Protein AF-A0A1B6YBF2-F1 (afdb_monomer)

Secondary structure (DSSP, 8-state):
-----------------PPPPPIIIIIHHHHHHHTTTTSSTTSSS---SSHHHHHH-EE-STTT-EES--TT-STT-HHHHHHSSS-SSS--SSTT----HHHHHHHHHHHHTT--SS---------SS-SS-EEEEEESSSBSSEEEEEEEESS--EEEEEEEETTS-EEEEEEEEPPSEEEEEEEE-TTS-SEEEEEEEEEE-SSS-EEEEEEEEEE--

Nearest PDB structures (foldseek):
  8cml-assembly1_E  TM=6.906E-01  e=2.653E-04  Homo sapiens
  5icu-assembly1_A  TM=6.513E-01  e=3.593E-04  Methylosinus trichosporium OB3b
  5m5p-assembly1_A  TM=4.607E-01  e=3.189E-03  Saccharomyces cerevisiae S288C
  5z18-assembly2_F  TM=4.952E-01  e=2.664E-02  Mediterraneibacter gnavus
  4jkm-assembly1_A-1  TM=4.629E-01  e=1.287E-02  Clostridium perfringens str. 13

Sequence (221 aa):
MKRMLLVLSFSIISFTATAQIDYGNDIQPIFTSNCNSCHSAGQNSFNSSSYSAVMASTSPSSTYDSKHVIPNNAQGSPLVDKIEESPEFGDRMPQGGQLSTDEIDKIKQWINEGAHEEVQTSNEIESDYPDKFELLGNYPNPFNPSTVVQFRSPVSTEFRITVYNANGQQVNSLTGRTVIGENDFTVNLSDQPSGVYFYRIRATSNVSNSFIGSGKMTLIK

Radius of gyration: 33.19 Å; Cα contacts (8 Å, |Δi|>4): 401; chains: 1; bounding box: 80×28×84 Å

Foldseek 3Di:
DDDDDDDDDDDDPPPDPDAAFACVPQPLVLCVVFPQVQQDPDRDLQHSNDLVRQQPRADPDPPLRGRQADALCLPNRVVLLQQDPHRPDDHHPDDPDHDDPVSSVSVSRCRNNGVDNGRDDPPPPPPLFDPDKDWPAWPPFADEFKIKTKIADNAWWKKKKWKAAPVRDTDDIDIDIDDTTMDIDMDGDNVPDWAKMKMWMWTDDPPDDIDIDMDIGTYDD

Solvent-accessible surface area (backbone atoms only — not comparable to full-atom values): 12980 Å² total; per-residue (Å²): 135,86,85,82,83,85,80,82,81,80,79,79,78,80,79,77,83,71,81,79,58,35,30,74,80,63,45,46,55,54,29,56,76,64,39,32,91,68,18,32,89,91,75,52,62,50,25,48,74,41,69,70,40,37,70,64,15,43,39,92,45,90,86,70,66,37,53,33,59,38,62,55,31,31,88,80,7,53,53,49,38,26,56,40,99,75,29,91,66,76,78,52,41,41,85,93,58,74,77,52,70,68,58,51,50,49,52,37,49,27,20,49,72,45,54,49,66,63,63,82,74,77,73,74,76,79,62,89,54,43,93,51,75,43,78,78,46,56,52,54,66,65,25,63,55,46,29,30,40,35,35,34,22,54,50,66,28,46,37,37,38,40,31,23,42,82,87,68,47,77,76,49,75,51,73,54,69,45,50,60,23,75,38,79,43,80,48,75,47,75,91,52,79,66,45,59,33,36,37,35,40,37,36,54,44,97,84,81,54,72,50,78,47,73,52,78,44,38,43,52,124

Structure (mmCIF, N/CA/C/O backbone):
data_AF-A0A1B6YBF2-F1
#
_entry.id   AF-A0A1B6YBF2-F1
#
loop_
_atom_site.group_PDB
_atom_site.id
_atom_site.type_symbol
_atom_site.label_atom_id
_atom_site.label_alt_id
_atom_site.label_comp_id
_atom_site.label_asym_id
_atom_site.label_entity_id
_atom_site.label_seq_id
_atom_site.pdbx_PDB_ins_code
_atom_site.Cartn_x
_atom_site.Cartn_y
_atom_site.Cartn_z
_atom_site.occupancy
_atom_site.B_iso_or_equiv
_atom_site.auth_seq_id
_atom_site.auth_comp_id
_atom_site.auth_asym_id
_atom_site.auth_atom_id
_atom_site.pdbx_PDB_model_num
ATOM 1 N N . MET A 1 1 ? -43.431 2.063 -38.565 1.00 44.72 1 MET A N 1
ATOM 2 C CA . MET A 1 1 ? -42.199 2.879 -38.656 1.00 44.72 1 MET A CA 1
ATOM 3 C C . MET A 1 1 ? -41.183 2.291 -37.680 1.00 44.72 1 MET A C 1
ATOM 5 O O . MET A 1 1 ? -41.544 2.043 -36.537 1.00 44.72 1 MET A O 1
ATOM 9 N N . LYS A 1 2 ? -40.011 1.883 -38.187 1.00 40.00 2 LYS A N 1
ATOM 10 C CA . LYS A 1 2 ? -39.055 0.942 -37.564 1.00 40.00 2 LYS A CA 1
ATOM 11 C C . LYS A 1 2 ? -38.354 1.542 -36.335 1.00 40.00 2 LYS A C 1
ATOM 13 O O . LYS A 1 2 ? -37.883 2.670 -36.395 1.00 40.00 2 LYS A O 1
ATOM 18 N N . ARG A 1 3 ? -38.256 0.764 -35.249 1.00 45.47 3 ARG A N 1
ATOM 19 C CA . ARG A 1 3 ? -37.428 1.072 -34.071 1.00 45.47 3 ARG A CA 1
ATOM 20 C C . ARG A 1 3 ? -35.975 0.714 -34.391 1.00 45.47 3 ARG A C 1
ATOM 22 O O . ARG A 1 3 ? -35.688 -0.446 -34.668 1.00 45.47 3 ARG A O 1
ATOM 29 N N . MET A 1 4 ? -35.095 1.709 -34.396 1.00 45.34 4 MET A N 1
ATOM 30 C CA . MET A 1 4 ? -33.664 1.550 -34.658 1.00 45.34 4 MET A CA 1
ATOM 31 C C . MET A 1 4 ? -32.954 1.341 -33.314 1.00 45.34 4 MET A C 1
ATOM 33 O O . MET A 1 4 ? -32.899 2.261 -32.503 1.00 45.34 4 MET A O 1
ATOM 37 N N . LEU A 1 5 ? -32.491 0.116 -33.045 1.00 44.75 5 LEU A N 1
ATOM 38 C CA . LEU A 1 5 ? -31.604 -0.173 -31.916 1.00 44.75 5 LEU A CA 1
ATOM 39 C C . LEU A 1 5 ? -30.177 0.213 -32.312 1.00 44.75 5 LEU A C 1
ATOM 41 O O . LEU A 1 5 ? -29.648 -0.301 -33.295 1.00 44.75 5 LEU A O 1
ATOM 45 N N . LEU A 1 6 ? -29.570 1.109 -31.539 1.00 39.81 6 LEU A N 1
ATOM 46 C CA . LEU A 1 6 ? -28.172 1.501 -31.671 1.00 39.81 6 LEU A CA 1
ATOM 47 C C . LEU A 1 6 ? -27.346 0.591 -30.755 1.00 39.81 6 LEU A C 1
ATOM 49 O O . LEU A 1 6 ? -27.446 0.678 -29.533 1.00 39.81 6 LEU A O 1
ATOM 53 N N . VAL A 1 7 ? -26.592 -0.334 -31.347 1.00 44.31 7 VAL A N 1
ATOM 54 C CA . VAL A 1 7 ? -25.694 -1.239 -30.620 1.00 44.31 7 VAL A CA 1
ATOM 55 C C . VAL A 1 7 ? -24.343 -0.540 -30.499 1.00 44.31 7 VAL A C 1
ATOM 57 O O . VAL A 1 7 ? -23.637 -0.386 -31.492 1.00 44.31 7 VAL A O 1
ATOM 60 N N . LEU A 1 8 ? -23.993 -0.083 -29.295 1.00 45.75 8 LEU A N 1
ATOM 61 C CA . LEU A 1 8 ? -22.635 0.359 -28.985 1.00 45.75 8 LEU A CA 1
ATOM 62 C C . LEU A 1 8 ? -21.740 -0.879 -28.849 1.00 45.75 8 LEU A C 1
ATOM 64 O O . LEU A 1 8 ? -21.816 -1.607 -27.862 1.00 45.75 8 LEU A O 1
ATOM 68 N N . SER A 1 9 ? -20.899 -1.122 -29.850 1.00 46.72 9 SER A N 1
ATOM 69 C CA . SER A 1 9 ? -19.813 -2.096 -29.773 1.00 46.72 9 SER A CA 1
ATOM 70 C C . SER A 1 9 ? -18.689 -1.529 -28.903 1.00 46.72 9 SER A C 1
ATOM 72 O O . SER A 1 9 ? -17.970 -0.623 -29.321 1.00 46.72 9 SER A O 1
ATOM 74 N N . PHE A 1 10 ? -18.543 -2.048 -27.686 1.00 44.72 10 PHE A N 1
ATOM 75 C CA . PHE A 1 10 ? -17.369 -1.806 -26.852 1.00 44.72 10 PHE A CA 1
ATOM 76 C C . PHE A 1 10 ? -16.238 -2.715 -27.357 1.00 44.72 10 PHE A C 1
ATOM 78 O O . PHE A 1 10 ? -16.254 -3.920 -27.109 1.00 44.72 10 PHE A O 1
ATOM 85 N N . SER A 1 11 ? -15.280 -2.161 -28.105 1.00 44.50 11 SER A N 1
ATOM 86 C CA . SER A 1 11 ? -14.025 -2.863 -28.393 1.00 44.50 11 SER A CA 1
ATOM 87 C C . SER A 1 11 ? -13.228 -2.958 -27.099 1.00 44.50 11 SER A C 1
ATOM 89 O O . SER A 1 11 ? -12.734 -1.954 -26.590 1.00 44.50 11 SER A O 1
ATOM 91 N N . ILE A 1 12 ? -13.127 -4.165 -26.551 1.00 47.94 12 ILE A N 1
ATOM 92 C CA . ILE A 1 12 ? -12.221 -4.462 -25.446 1.00 47.94 12 ILE A CA 1
ATOM 93 C C . ILE A 1 12 ? -10.807 -4.393 -26.027 1.00 47.94 12 ILE A C 1
ATOM 95 O O . ILE A 1 12 ? -10.411 -5.258 -26.805 1.00 47.94 12 ILE A O 1
ATOM 99 N N . ILE A 1 13 ? -10.064 -3.339 -25.693 1.00 48.09 13 ILE A N 1
ATOM 100 C CA . ILE A 1 13 ? -8.628 -3.279 -25.963 1.00 48.09 13 ILE A CA 1
ATOM 101 C C . ILE A 1 13 ? -7.984 -4.250 -24.974 1.00 48.09 13 ILE A C 1
ATOM 103 O O . ILE A 1 13 ? -7.826 -3.942 -23.795 1.00 48.09 13 ILE A O 1
ATOM 107 N N . SER A 1 14 ? -7.678 -5.459 -25.436 1.00 38.34 14 SER A N 1
ATOM 108 C CA . SER A 1 14 ? -6.861 -6.404 -24.684 1.00 38.34 14 SER A CA 1
ATOM 109 C C . SER A 1 14 ? -5.434 -5.864 -24.633 1.00 38.34 14 SER A C 1
ATOM 111 O O . SER A 1 14 ? -4.683 -5.999 -25.592 1.00 38.34 14 SER A O 1
ATOM 113 N N . PHE A 1 15 ? -5.066 -5.223 -23.525 1.00 44.06 15 PHE A N 1
ATOM 114 C CA . PHE A 1 15 ? -3.668 -4.939 -23.218 1.00 44.06 15 PHE A CA 1
ATOM 115 C C . PHE A 1 15 ? -3.015 -6.260 -22.804 1.00 44.06 15 PHE A C 1
ATOM 117 O O . PHE A 1 15 ? -3.213 -6.747 -21.692 1.00 44.06 15 PHE A O 1
ATOM 124 N N . THR A 1 16 ? -2.281 -6.886 -23.719 1.00 44.69 16 THR A N 1
ATOM 125 C CA . THR A 1 16 ? -1.344 -7.946 -23.351 1.00 44.69 16 THR A CA 1
ATOM 126 C C . THR A 1 16 ? -0.154 -7.275 -22.679 1.00 44.69 16 THR A C 1
ATOM 128 O O . THR A 1 16 ? 0.615 -6.589 -23.346 1.00 44.69 16 THR A O 1
ATOM 131 N N . ALA A 1 17 ? -0.024 -7.431 -21.362 1.00 54.12 17 ALA A N 1
ATOM 132 C CA . ALA A 1 17 ? 1.199 -7.062 -20.662 1.00 54.12 17 ALA A CA 1
ATOM 133 C C . ALA A 1 17 ? 2.306 -8.017 -21.130 1.00 54.12 17 ALA A C 1
ATOM 135 O O . ALA A 1 17 ? 2.317 -9.190 -20.753 1.00 54.12 17 ALA A O 1
ATOM 136 N N . THR A 1 18 ? 3.179 -7.549 -22.021 1.00 64.19 18 THR A N 1
ATOM 137 C CA . THR A 1 18 ? 4.413 -8.262 -22.347 1.00 64.19 18 THR A CA 1
ATOM 138 C C . THR A 1 18 ? 5.349 -8.154 -21.149 1.00 64.19 18 THR A C 1
ATOM 140 O O . THR A 1 18 ? 5.382 -7.126 -20.471 1.00 64.19 18 THR A O 1
ATOM 143 N N . ALA A 1 19 ? 6.063 -9.236 -20.833 1.00 78.62 19 ALA A N 1
ATOM 144 C CA . ALA A 1 19 ? 7.092 -9.178 -19.803 1.00 78.62 19 ALA A CA 1
ATOM 145 C C . ALA A 1 19 ? 8.164 -8.161 -20.226 1.00 78.62 19 ALA A C 1
ATOM 147 O O . ALA A 1 19 ? 8.510 -8.095 -21.409 1.00 78.62 19 ALA A O 1
ATOM 148 N N . GLN A 1 20 ? 8.647 -7.376 -19.263 1.00 86.62 20 GLN A N 1
ATOM 149 C CA . GLN A 1 20 ? 9.716 -6.411 -19.491 1.00 86.62 20 GLN A CA 1
ATOM 150 C C . GLN A 1 20 ? 10.993 -7.136 -19.924 1.00 86.62 20 GLN A C 1
ATOM 152 O O . GLN A 1 20 ? 11.303 -8.208 -19.399 1.00 86.62 20 GLN A O 1
ATOM 157 N N . ILE A 1 21 ? 11.727 -6.546 -20.863 1.00 92.88 21 ILE A N 1
ATOM 158 C CA . ILE A 1 21 ? 12.968 -7.108 -21.380 1.00 92.88 21 ILE A CA 1
ATOM 159 C C . ILE A 1 21 ? 14.102 -6.899 -20.375 1.00 92.88 21 ILE A C 1
ATOM 161 O O . ILE A 1 21 ? 14.380 -5.777 -19.947 1.00 92.88 21 ILE A O 1
ATOM 165 N N . ASP A 1 22 ? 14.795 -7.983 -20.037 1.00 93.19 22 ASP A N 1
ATOM 166 C CA . ASP A 1 22 ? 15.997 -7.949 -19.211 1.00 93.19 22 ASP A CA 1
ATOM 167 C C . ASP A 1 22 ? 17.234 -7.832 -20.108 1.00 93.19 22 ASP A C 1
ATOM 169 O O . ASP A 1 22 ? 17.475 -8.681 -20.969 1.00 93.19 22 ASP A O 1
ATOM 173 N N . TYR A 1 23 ? 18.052 -6.793 -19.931 1.00 95.44 23 TYR A N 1
ATOM 174 C CA . TYR A 1 23 ? 19.193 -6.593 -20.823 1.00 95.44 23 TYR A CA 1
ATOM 175 C C . TYR A 1 23 ? 20.176 -7.772 -20.788 1.00 95.44 23 TYR A C 1
ATOM 177 O O . TYR A 1 23 ? 20.636 -8.224 -21.839 1.00 95.44 23 TYR A O 1
ATOM 185 N N . GLY A 1 24 ? 20.509 -8.275 -19.599 1.00 93.75 24 GLY A N 1
ATOM 186 C CA . GLY A 1 24 ? 21.515 -9.322 -19.426 1.00 93.75 24 GLY A CA 1
ATOM 187 C C . GLY A 1 24 ? 21.075 -10.673 -19.987 1.00 93.75 24 GLY A C 1
ATOM 188 O O . GLY A 1 24 ? 21.890 -11.390 -20.570 1.00 93.75 24 GLY A O 1
ATOM 189 N N . ASN A 1 25 ? 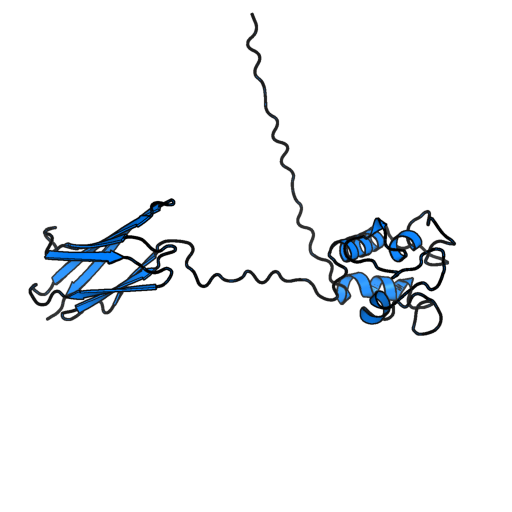19.793 -11.003 -19.846 1.00 93.62 25 ASN A N 1
ATOM 190 C CA . ASN A 1 25 ? 19.234 -12.289 -20.250 1.00 93.62 25 ASN A CA 1
ATOM 191 C C . ASN A 1 25 ? 18.684 -12.294 -21.682 1.00 93.62 25 ASN A C 1
ATOM 193 O O . ASN A 1 25 ? 18.765 -13.323 -22.353 1.00 93.62 25 ASN A O 1
ATOM 197 N N . ASP A 1 26 ? 18.152 -11.172 -22.172 1.00 95.12 26 ASP A N 1
ATOM 198 C CA . ASP A 1 26 ? 17.486 -11.110 -23.475 1.00 95.12 26 ASP A CA 1
ATOM 199 C C . ASP A 1 26 ? 18.284 -10.368 -24.548 1.00 95.12 26 ASP A C 1
ATOM 201 O O . ASP A 1 26 ? 18.233 -10.771 -25.708 1.00 95.12 26 ASP A O 1
ATOM 205 N N . ILE A 1 27 ? 19.022 -9.308 -24.202 1.00 96.94 27 ILE A N 1
ATOM 206 C CA . ILE A 1 27 ? 19.680 -8.432 -25.190 1.00 96.94 27 ILE A CA 1
ATOM 207 C C . ILE A 1 27 ? 21.164 -8.762 -25.356 1.00 96.94 27 ILE A C 1
ATOM 209 O O . ILE A 1 27 ? 21.652 -8.932 -26.477 1.00 96.94 27 ILE A O 1
ATOM 213 N N . GLN A 1 28 ? 21.901 -8.899 -24.255 1.00 96.25 28 GLN A N 1
ATOM 214 C CA . GLN A 1 28 ? 23.334 -9.181 -24.287 1.00 96.25 28 GLN A CA 1
ATOM 215 C C . GLN A 1 28 ? 23.683 -10.477 -25.050 1.00 96.25 28 GLN A C 1
ATOM 217 O O . GLN A 1 28 ? 24.696 -10.469 -25.766 1.00 96.25 28 GLN A O 1
ATOM 222 N N . PRO A 1 29 ? 22.896 -11.574 -24.988 1.00 96.75 29 PRO A N 1
ATOM 223 C CA . PRO A 1 29 ? 23.159 -12.765 -25.796 1.00 96.75 29 PRO A CA 1
ATOM 224 C C . PRO A 1 29 ? 23.035 -12.514 -27.305 1.00 96.75 29 PRO A C 1
ATOM 226 O O . PRO A 1 29 ? 23.867 -13.014 -28.065 1.00 96.75 29 PRO A O 1
ATOM 229 N N . ILE A 1 30 ? 22.075 -11.684 -27.736 1.00 96.25 30 ILE A N 1
ATOM 230 C CA . ILE A 1 30 ? 21.883 -11.318 -29.151 1.00 96.25 30 ILE A CA 1
ATOM 231 C C . ILE A 1 30 ? 23.128 -10.595 -29.665 1.00 96.25 30 ILE A C 1
ATOM 233 O O . ILE A 1 30 ? 23.695 -10.973 -30.692 1.00 96.25 30 ILE A O 1
ATOM 237 N N . PHE A 1 31 ? 23.613 -9.598 -28.922 1.00 94.69 31 PHE A N 1
ATOM 238 C CA . PHE A 1 31 ? 24.842 -8.887 -29.275 1.00 94.69 31 PHE A CA 1
ATOM 239 C C . PHE A 1 31 ? 26.078 -9.785 -29.236 1.00 94.69 31 PHE A C 1
ATOM 241 O O . PHE A 1 31 ? 26.946 -9.684 -30.104 1.00 94.69 31 PHE A O 1
ATOM 248 N N . THR A 1 32 ? 26.151 -10.703 -28.275 1.00 93.06 32 THR A N 1
ATOM 249 C CA . THR A 1 32 ? 27.266 -11.651 -28.176 1.00 93.06 32 THR A CA 1
ATOM 250 C C . THR A 1 32 ? 27.341 -12.566 -29.389 1.00 93.06 32 THR A C 1
ATOM 252 O O . THR A 1 32 ? 28.431 -12.768 -29.921 1.00 93.06 32 THR A O 1
ATOM 255 N N . SER A 1 33 ? 26.198 -13.070 -29.853 1.00 92.69 33 SER A N 1
ATOM 256 C CA . SER A 1 33 ? 26.135 -13.975 -30.999 1.00 92.69 33 SER A CA 1
ATOM 257 C C . SER A 1 33 ? 26.362 -13.261 -32.334 1.00 92.69 33 SER A C 1
ATOM 259 O O . SER A 1 33 ? 26.990 -13.821 -33.229 1.00 92.69 33 SER A O 1
ATOM 261 N N . ASN A 1 34 ? 25.858 -12.031 -32.476 1.00 92.62 34 ASN A N 1
ATOM 262 C CA . ASN A 1 34 ? 25.706 -11.399 -33.790 1.00 92.62 34 ASN A CA 1
ATOM 263 C C . ASN A 1 34 ? 26.585 -10.157 -34.015 1.00 92.62 34 ASN A C 1
ATOM 265 O O . ASN A 1 34 ? 26.744 -9.727 -35.156 1.00 92.62 34 ASN A O 1
ATOM 269 N N . CYS A 1 35 ? 27.136 -9.550 -32.959 1.00 90.19 35 CYS A N 1
ATOM 270 C CA . CYS A 1 35 ? 27.785 -8.236 -33.048 1.00 90.19 35 CYS A CA 1
ATOM 271 C C . CYS A 1 35 ? 29.210 -8.234 -32.483 1.00 90.19 35 CYS A C 1
ATOM 273 O O . CYS A 1 35 ? 30.108 -7.639 -33.083 1.00 90.19 35 CYS A O 1
ATOM 275 N N . ASN A 1 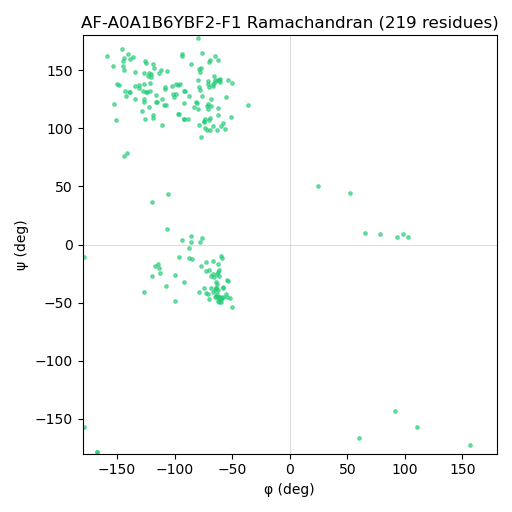36 ? 29.449 -8.914 -31.358 1.00 88.69 36 ASN A N 1
ATOM 276 C CA . ASN A 1 36 ? 30.685 -8.774 -30.579 1.00 88.69 36 ASN A CA 1
ATOM 277 C C . ASN A 1 36 ? 31.960 -9.195 -31.321 1.00 88.69 36 ASN A C 1
ATOM 279 O O . ASN A 1 36 ? 33.029 -8.693 -30.986 1.00 88.69 36 ASN A O 1
ATOM 283 N N . SER A 1 37 ? 31.877 -10.058 -32.339 1.00 88.12 37 SER A N 1
ATOM 284 C CA . SER A 1 37 ? 33.045 -10.448 -33.143 1.00 88.12 37 SER A CA 1
ATOM 285 C C . SER A 1 37 ? 33.696 -9.269 -33.875 1.00 88.12 37 SER A C 1
ATOM 287 O O . SER A 1 37 ? 34.890 -9.314 -34.161 1.00 88.12 37 SER A O 1
ATOM 289 N N . CYS A 1 38 ? 32.923 -8.222 -34.181 1.00 87.50 38 CYS A N 1
ATOM 290 C CA . CYS A 1 38 ? 33.397 -7.009 -34.855 1.00 87.50 38 CYS A CA 1
ATOM 291 C C . CYS A 1 38 ? 33.188 -5.743 -34.008 1.00 87.50 38 CYS A C 1
ATOM 293 O O . CYS A 1 38 ? 33.945 -4.783 -34.132 1.00 87.50 38 CYS A O 1
ATOM 295 N N . HIS A 1 39 ? 32.189 -5.734 -33.125 1.00 86.94 39 HIS A N 1
ATOM 296 C CA . HIS A 1 39 ? 31.804 -4.605 -32.274 1.00 86.94 39 HIS A CA 1
ATOM 297 C C . HIS A 1 39 ? 32.218 -4.799 -30.810 1.00 86.94 39 HIS A C 1
ATOM 299 O O . HIS A 1 39 ? 31.460 -4.508 -29.887 1.00 86.94 39 HIS A O 1
ATOM 305 N N . SER A 1 40 ? 33.443 -5.280 -30.593 1.00 78.88 40 SER A N 1
ATOM 306 C CA . SER A 1 40 ? 34.105 -5.269 -29.285 1.00 78.88 40 SER A CA 1
ATOM 307 C C . SER A 1 40 ? 34.990 -4.026 -29.104 1.00 78.88 40 SER A C 1
ATOM 309 O O . SER A 1 40 ? 35.350 -3.357 -30.074 1.00 78.88 40 SER A O 1
ATOM 311 N N . ALA A 1 41 ? 35.365 -3.735 -27.856 1.00 68.62 41 ALA A N 1
ATOM 312 C CA . ALA A 1 41 ? 36.098 -2.540 -27.431 1.00 68.62 41 ALA A CA 1
ATOM 313 C C . ALA A 1 41 ? 37.168 -2.015 -28.421 1.00 68.62 41 ALA A C 1
ATOM 315 O O . ALA A 1 41 ? 38.168 -2.677 -28.697 1.00 68.62 41 ALA A O 1
ATOM 316 N N . GLY A 1 42 ? 36.982 -0.767 -28.874 1.00 61.91 42 GLY A N 1
ATOM 317 C CA . GLY A 1 42 ? 38.044 0.069 -29.448 1.00 61.91 42 GLY A CA 1
ATOM 318 C C . GLY A 1 42 ? 38.240 0.037 -30.967 1.00 61.91 42 GLY A C 1
ATOM 319 O O . GLY A 1 42 ? 39.202 0.641 -31.429 1.00 61.91 42 GLY A O 1
ATOM 320 N N . GLN A 1 43 ? 37.375 -0.626 -31.745 1.00 57.06 43 GLN A N 1
ATOM 321 C CA . GLN A 1 43 ? 37.534 -0.709 -33.211 1.00 57.06 43 GLN A CA 1
ATOM 322 C C . GLN A 1 43 ? 36.454 0.038 -34.016 1.00 57.06 43 GLN A C 1
ATOM 324 O O . GLN A 1 43 ? 36.726 0.457 -35.135 1.00 57.06 43 GLN A O 1
ATOM 329 N N . ASN A 1 44 ? 35.254 0.251 -33.458 1.00 68.88 44 ASN A N 1
ATOM 330 C CA . ASN A 1 44 ? 34.099 0.823 -34.165 1.00 68.88 44 ASN A CA 1
ATOM 331 C C . ASN A 1 44 ? 33.330 1.832 -33.294 1.00 68.88 44 ASN A C 1
ATOM 333 O O . ASN A 1 44 ? 33.411 1.784 -32.068 1.00 68.88 44 ASN A O 1
ATOM 337 N N . SER A 1 45 ? 32.543 2.718 -33.921 1.00 80.12 45 SER A N 1
ATOM 338 C CA . SER A 1 45 ? 31.695 3.711 -33.225 1.00 80.12 45 SER A CA 1
ATOM 339 C C . SER A 1 45 ? 30.606 3.087 -32.339 1.00 80.12 45 SER A C 1
ATOM 341 O O . SER A 1 45 ? 30.060 3.757 -31.466 1.00 80.12 45 SER A O 1
ATOM 343 N N . PHE A 1 46 ? 30.313 1.802 -32.544 1.00 88.12 46 PHE A N 1
ATOM 344 C CA . PHE A 1 46 ? 29.402 1.017 -31.723 1.00 88.12 46 PHE A CA 1
ATOM 345 C C . PHE A 1 46 ? 30.150 -0.124 -31.033 1.00 88.12 46 PHE A C 1
ATOM 347 O O . PHE A 1 46 ? 30.848 -0.898 -31.698 1.00 88.12 46 PHE A O 1
ATOM 354 N N . ASN A 1 47 ? 29.983 -0.219 -29.713 1.00 91.44 47 ASN A N 1
ATOM 355 C CA . ASN A 1 47 ? 30.530 -1.264 -28.860 1.00 91.44 47 ASN A CA 1
ATOM 356 C C . ASN A 1 47 ? 29.395 -1.982 -28.118 1.00 91.44 47 ASN A C 1
ATOM 358 O O . ASN A 1 47 ? 28.701 -1.374 -27.305 1.00 91.44 47 ASN A O 1
ATOM 362 N N . SER A 1 48 ? 29.248 -3.281 -28.373 1.00 92.25 48 SER A N 1
ATOM 363 C CA . SER A 1 48 ? 28.177 -4.118 -27.829 1.00 92.25 48 SER A CA 1
ATOM 364 C C . SER A 1 48 ? 28.622 -5.096 -26.736 1.00 92.25 48 SER A C 1
ATOM 366 O O . SER A 1 48 ? 27.879 -6.007 -26.365 1.00 92.25 48 SER A O 1
ATOM 368 N N . SER A 1 49 ? 29.832 -4.914 -26.195 1.00 92.25 49 SER A N 1
ATOM 369 C CA . SER A 1 49 ? 30.426 -5.837 -25.221 1.00 92.25 49 SER A CA 1
ATOM 370 C C . SER A 1 49 ? 29.763 -5.832 -23.840 1.00 92.25 49 SER A C 1
ATOM 372 O O . SER A 1 49 ? 29.967 -6.768 -23.074 1.00 92.25 49 SER A O 1
ATOM 374 N N . SER A 1 50 ? 29.056 -4.757 -23.490 1.00 93.25 50 SER A N 1
ATOM 375 C CA . SER A 1 50 ? 28.362 -4.594 -22.210 1.00 93.25 50 SER A CA 1
ATOM 376 C C . SER A 1 50 ? 27.258 -3.548 -22.325 1.00 93.25 50 SER A C 1
ATOM 378 O O . SER A 1 50 ? 27.316 -2.681 -23.202 1.00 93.25 50 SER A O 1
ATOM 380 N N . TYR A 1 51 ? 26.325 -3.549 -21.370 1.00 94.75 51 TYR A N 1
ATOM 381 C CA . TYR 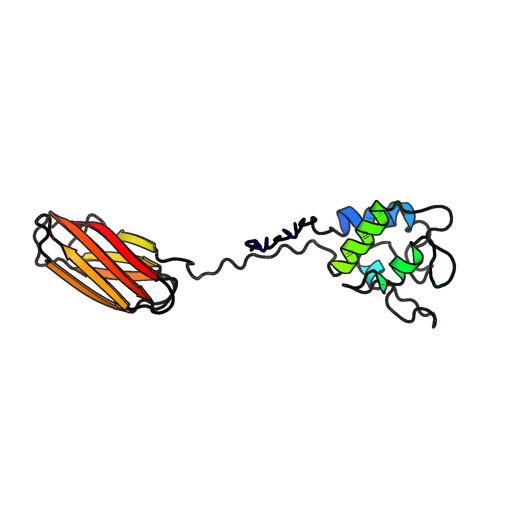A 1 51 ? 25.297 -2.512 -21.240 1.00 94.75 51 TYR A CA 1
ATOM 382 C C . TYR A 1 51 ? 25.892 -1.103 -21.279 1.00 94.75 51 TYR A C 1
ATOM 384 O O . TYR A 1 51 ? 25.537 -0.273 -22.119 1.00 94.75 51 TYR A O 1
ATOM 392 N N . SER A 1 52 ? 26.868 -0.855 -20.404 1.00 93.19 52 SER A N 1
ATOM 393 C CA . SER A 1 52 ? 27.538 0.438 -20.295 1.00 93.19 52 SER A CA 1
ATOM 394 C C . SER A 1 52 ? 28.196 0.873 -21.606 1.00 93.19 52 SER A C 1
ATOM 396 O O . SER A 1 52 ? 28.147 2.052 -21.948 1.00 93.19 52 SER A O 1
ATOM 398 N N . ALA A 1 53 ? 28.765 -0.064 -22.368 1.00 92.19 53 ALA A N 1
ATOM 399 C CA . ALA A 1 53 ? 29.380 0.219 -23.657 1.00 92.19 53 ALA A CA 1
ATOM 400 C C . ALA A 1 53 ? 28.342 0.528 -24.744 1.00 92.19 53 ALA A C 1
ATOM 402 O O . ALA A 1 53 ? 28.525 1.485 -25.500 1.00 92.19 53 ALA A O 1
ATOM 403 N N . VAL A 1 54 ? 27.233 -0.217 -24.784 1.00 93.31 54 VAL A N 1
ATOM 404 C CA . VAL A 1 54 ? 26.119 0.036 -25.712 1.00 93.31 54 VAL A CA 1
ATOM 405 C C . VAL A 1 54 ? 25.556 1.432 -25.477 1.00 93.31 54 VAL A C 1
ATOM 407 O O . VAL A 1 54 ? 25.447 2.224 -26.412 1.00 93.31 54 VAL A O 1
ATOM 410 N N . MET A 1 55 ? 25.277 1.774 -24.219 1.00 92.88 55 MET A N 1
ATOM 411 C CA . MET A 1 55 ? 24.678 3.061 -23.862 1.00 92.88 55 MET A CA 1
ATOM 412 C C . MET A 1 55 ? 25.648 4.245 -23.988 1.00 92.88 55 MET A C 1
ATOM 414 O O . MET A 1 55 ? 25.206 5.384 -24.161 1.00 92.88 55 MET A O 1
ATOM 418 N N . ALA A 1 56 ? 26.961 3.993 -23.935 1.00 90.06 56 ALA A N 1
ATOM 419 C CA . ALA A 1 56 ? 28.001 4.996 -24.166 1.00 90.06 56 ALA A CA 1
ATOM 420 C C . ALA A 1 56 ? 28.391 5.154 -25.647 1.00 90.06 56 ALA A C 1
ATOM 422 O O . ALA A 1 56 ? 29.094 6.105 -25.988 1.00 90.06 56 ALA A O 1
ATOM 423 N N . SER A 1 57 ? 27.960 4.246 -26.528 1.00 89.00 57 SER A N 1
ATOM 424 C CA . SER A 1 57 ? 28.326 4.269 -27.944 1.00 89.00 57 SER A CA 1
ATOM 425 C C . SER A 1 57 ? 27.691 5.455 -28.670 1.00 89.00 57 SER A C 1
ATOM 427 O O . SER A 1 57 ? 26.467 5.554 -28.804 1.00 89.00 57 SER A O 1
ATOM 429 N N . THR A 1 58 ? 28.522 6.328 -29.232 1.00 84.69 58 THR A N 1
ATOM 430 C CA . THR A 1 58 ? 28.101 7.507 -30.001 1.00 84.69 58 THR A CA 1
ATOM 431 C C . THR A 1 58 ? 28.634 7.449 -31.423 1.00 84.69 58 THR A C 1
ATOM 433 O O . THR A 1 58 ? 29.709 6.907 -31.681 1.00 84.69 58 THR A O 1
ATOM 436 N N . SER A 1 59 ? 27.867 7.987 -32.370 1.00 72.69 59 SER A N 1
ATOM 437 C CA . SER A 1 59 ? 28.313 8.109 -33.755 1.00 72.69 59 SER A CA 1
ATOM 438 C C . SER A 1 59 ? 28.877 9.512 -33.972 1.00 72.69 59 SER A C 1
ATOM 440 O O . SER A 1 59 ? 28.103 10.465 -33.948 1.00 72.69 59 SER A O 1
ATOM 442 N N . PRO A 1 60 ? 30.193 9.682 -34.202 1.00 63.34 60 PRO A N 1
ATOM 443 C CA . PRO A 1 60 ? 30.769 10.986 -34.535 1.00 63.34 60 PRO A CA 1
ATOM 444 C C . PRO A 1 60 ? 30.493 11.397 -35.996 1.00 63.34 60 PRO A C 1
ATOM 446 O O . PRO A 1 60 ? 31.047 12.385 -36.471 1.00 63.34 60 PRO A O 1
ATOM 449 N N . SER A 1 61 ? 29.690 10.621 -36.737 1.00 64.50 61 SER A N 1
ATOM 450 C CA . SER A 1 61 ? 29.301 10.936 -38.111 1.00 64.50 61 SER A CA 1
ATOM 451 C C . SER A 1 61 ? 28.193 11.988 -38.131 1.00 64.50 61 SER A C 1
ATOM 453 O O . SER A 1 61 ? 27.183 11.830 -37.445 1.00 64.50 61 SER A O 1
ATOM 455 N N . SER A 1 62 ? 28.322 12.989 -39.007 1.00 57.62 62 SER A N 1
ATOM 456 C CA . SER A 1 62 ? 27.297 14.014 -39.263 1.00 57.62 62 SER A CA 1
ATOM 457 C C . SER A 1 62 ? 25.951 13.453 -39.738 1.00 57.62 62 SER A C 1
ATOM 459 O O . SER A 1 62 ? 24.976 14.192 -39.814 1.00 57.62 62 SER A O 1
ATOM 461 N N . THR A 1 63 ? 25.895 12.165 -40.091 1.00 65.62 63 THR A N 1
ATOM 462 C CA . THR A 1 63 ? 24.687 11.481 -40.561 1.00 65.62 63 THR A CA 1
ATOM 463 C C . THR A 1 63 ? 23.731 11.092 -39.433 1.00 65.62 63 THR A C 1
ATOM 465 O O . THR A 1 63 ? 22.528 11.240 -39.595 1.00 65.62 63 THR A O 1
ATOM 468 N N . TYR A 1 64 ? 24.253 10.609 -38.299 1.00 67.81 64 TYR A N 1
ATOM 469 C CA . TYR A 1 64 ? 23.426 10.193 -37.157 1.00 67.81 64 TYR A CA 1
ATOM 470 C C . TYR A 1 64 ? 23.608 11.088 -35.924 1.00 67.81 64 TYR A C 1
ATOM 472 O O . TYR A 1 64 ? 22.737 11.050 -35.061 1.00 67.81 64 TYR A O 1
ATOM 480 N N . ASP A 1 65 ? 24.717 11.842 -35.833 1.00 59.56 65 ASP A N 1
ATOM 481 C CA . ASP A 1 65 ? 25.094 12.849 -34.814 1.00 59.56 65 ASP A CA 1
ATOM 482 C C . ASP A 1 65 ? 24.433 12.685 -33.427 1.00 59.56 65 ASP A C 1
ATOM 484 O O . ASP A 1 65 ? 23.798 13.595 -32.889 1.00 59.56 65 ASP A O 1
ATOM 488 N N . SER A 1 66 ? 24.499 11.471 -32.864 1.00 74.44 66 SER A N 1
ATOM 489 C CA . SER A 1 66 ? 23.797 11.118 -31.624 1.00 74.44 66 SER A CA 1
ATOM 490 C C . SER A 1 66 ? 24.271 9.786 -31.013 1.00 74.44 66 SER A C 1
ATOM 492 O O . SER A 1 66 ? 25.209 9.131 -31.490 1.00 74.44 66 SER A O 1
ATOM 494 N N . LYS A 1 67 ? 23.635 9.402 -29.895 1.00 88.12 67 LYS A N 1
ATOM 495 C CA . LYS A 1 67 ? 23.749 8.072 -29.277 1.00 88.12 67 LYS A CA 1
ATOM 496 C C . LYS A 1 67 ? 23.165 7.013 -30.214 1.00 88.12 67 LYS A C 1
ATOM 498 O O . LYS A 1 67 ? 22.113 7.232 -30.799 1.00 88.12 67 LYS A O 1
ATOM 503 N N . HIS A 1 68 ? 23.786 5.836 -30.283 1.00 90.94 68 HIS A N 1
ATOM 504 C CA . HIS A 1 68 ? 23.245 4.729 -31.087 1.00 90.94 68 HIS A CA 1
ATOM 505 C C . HIS A 1 68 ? 21.937 4.158 -30.519 1.00 90.94 68 HIS A C 1
ATOM 507 O O . HIS A 1 68 ? 21.115 3.641 -31.272 1.00 90.94 68 HIS A O 1
ATOM 513 N N . VAL A 1 69 ? 21.742 4.273 -29.203 1.00 93.25 69 VAL A N 1
ATOM 514 C CA . VAL A 1 69 ? 20.503 3.916 -28.508 1.00 93.25 69 VAL A CA 1
ATOM 515 C C . VAL A 1 69 ? 19.898 5.173 -27.895 1.00 93.25 69 VAL A C 1
ATOM 517 O O . VAL A 1 69 ? 20.542 5.855 -27.091 1.00 93.25 69 VAL A O 1
ATOM 520 N N . ILE A 1 70 ? 18.653 5.466 -28.264 1.00 92.44 70 ILE A N 1
ATOM 521 C CA . ILE A 1 70 ? 17.859 6.569 -27.728 1.00 92.44 70 ILE A CA 1
ATOM 522 C C . ILE A 1 70 ? 16.732 5.957 -26.884 1.00 92.44 70 ILE A C 1
ATOM 524 O O . ILE A 1 70 ? 15.756 5.456 -27.447 1.00 92.44 70 ILE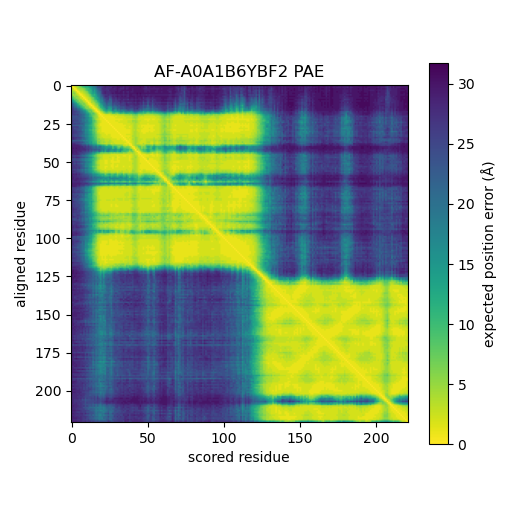 A O 1
ATOM 528 N N . PRO A 1 71 ? 16.849 5.976 -25.540 1.00 93.25 71 PRO A N 1
ATOM 529 C CA . PRO A 1 71 ? 15.824 5.445 -24.647 1.00 93.25 71 PRO A CA 1
ATOM 530 C C . PRO A 1 71 ? 14.424 5.964 -24.974 1.00 93.25 71 PRO A C 1
ATOM 532 O O . PRO A 1 71 ? 14.247 7.157 -25.232 1.00 93.25 71 PRO A O 1
ATOM 535 N N . ASN A 1 72 ? 13.433 5.078 -24.901 1.00 93.12 72 ASN A N 1
ATOM 536 C CA . ASN A 1 72 ? 12.024 5.326 -25.220 1.00 93.12 72 ASN A CA 1
ATOM 537 C C . ASN A 1 72 ? 11.742 5.650 -26.701 1.00 93.12 72 ASN A C 1
ATOM 539 O O . ASN A 1 72 ? 10.638 6.079 -27.030 1.00 93.12 72 ASN A O 1
ATOM 543 N N . ASN A 1 73 ? 12.718 5.481 -27.600 1.00 91.88 73 ASN A N 1
ATOM 544 C CA . ASN A 1 73 ? 12.546 5.763 -29.022 1.00 91.88 73 ASN A CA 1
ATOM 545 C C . ASN A 1 73 ? 13.318 4.766 -29.899 1.00 91.88 73 ASN A C 1
ATOM 547 O O . ASN A 1 73 ? 14.369 5.088 -30.462 1.00 91.88 73 ASN A O 1
ATOM 551 N N . ALA A 1 74 ? 12.783 3.551 -30.039 1.00 94.19 74 ALA A N 1
ATOM 552 C CA . ALA A 1 74 ? 13.368 2.536 -30.910 1.00 94.19 74 ALA A CA 1
ATOM 553 C C . ALA A 1 74 ? 13.449 3.005 -32.371 1.00 94.19 74 ALA A C 1
ATOM 555 O O . ALA A 1 74 ? 14.508 2.902 -32.974 1.00 94.19 74 ALA A O 1
ATOM 556 N N . GLN A 1 75 ? 12.381 3.593 -32.920 1.00 91.19 75 GLN A N 1
ATOM 557 C CA . GLN A 1 75 ? 12.343 4.018 -34.328 1.00 91.19 75 GLN A CA 1
ATOM 558 C C . GLN A 1 75 ? 13.380 5.100 -34.659 1.00 91.19 75 GLN A C 1
ATOM 560 O O . GLN A 1 75 ? 13.900 5.135 -35.767 1.00 91.19 75 GLN A O 1
ATOM 565 N N . GLY A 1 76 ? 13.669 5.988 -33.707 1.00 90.31 76 GLY A N 1
ATOM 566 C CA . GLY A 1 76 ? 14.687 7.023 -33.863 1.00 90.31 76 GLY A CA 1
ATOM 567 C C . GLY A 1 76 ? 16.096 6.582 -33.474 1.00 90.31 76 GLY A C 1
ATOM 568 O O . GLY A 1 76 ? 17.012 7.387 -33.586 1.00 90.31 76 GLY A O 1
ATOM 569 N N . SER A 1 77 ? 16.290 5.355 -32.982 1.00 92.06 77 SER A N 1
ATOM 570 C CA . SER A 1 77 ? 17.607 4.874 -32.558 1.00 92.06 77 SER A CA 1
ATOM 571 C C . SER A 1 77 ? 18.422 4.387 -33.764 1.00 92.06 77 SER A C 1
ATOM 573 O O . SER A 1 77 ? 17.992 3.437 -34.421 1.00 92.06 77 SER A O 1
ATOM 575 N N . PRO A 1 78 ? 19.631 4.931 -34.023 1.00 92.69 78 PRO A N 1
ATOM 576 C CA . PRO A 1 78 ? 20.500 4.473 -35.113 1.00 92.69 78 PRO A CA 1
ATOM 577 C C . PRO A 1 78 ? 20.805 2.970 -35.086 1.00 92.69 78 PRO A C 1
ATOM 579 O O . PRO A 1 78 ? 20.992 2.357 -36.134 1.00 92.69 78 PRO A O 1
ATOM 582 N N . LEU A 1 79 ? 20.844 2.359 -33.895 1.00 93.06 79 LEU A N 1
ATOM 583 C CA . LEU A 1 79 ? 20.980 0.910 -33.751 1.00 93.06 79 LEU A CA 1
ATOM 584 C C . LEU A 1 79 ? 19.852 0.156 -34.469 1.00 93.06 79 LEU A C 1
ATOM 586 O O . LEU A 1 79 ? 20.131 -0.825 -35.150 1.00 93.06 79 LEU A O 1
ATOM 590 N N . VAL A 1 80 ? 18.604 0.603 -34.307 1.00 94.44 80 VAL A N 1
ATOM 591 C CA . VAL A 1 80 ? 17.424 -0.054 -34.887 1.00 94.44 80 VAL A CA 1
ATOM 592 C C . VAL A 1 80 ? 17.417 0.120 -36.399 1.00 94.44 80 VAL A C 1
ATOM 594 O O . VAL A 1 80 ? 17.295 -0.873 -37.106 1.00 94.44 80 VAL A O 1
ATOM 597 N N . ASP A 1 81 ? 17.658 1.340 -36.885 1.00 92.75 81 ASP A N 1
ATOM 598 C CA . ASP A 1 81 ? 17.786 1.618 -38.321 1.00 92.75 81 ASP A CA 1
ATOM 599 C C . ASP A 1 81 ? 18.805 0.671 -38.977 1.00 92.75 81 ASP A C 1
ATOM 601 O O . ASP A 1 81 ? 18.517 0.009 -39.970 1.00 92.75 81 ASP A O 1
ATOM 605 N N . LYS A 1 82 ? 19.973 0.493 -38.344 1.00 91.94 82 LYS A N 1
ATOM 606 C CA . LYS A 1 82 ? 21.039 -0.372 -38.857 1.00 91.94 82 LYS A CA 1
ATOM 607 C C . LYS A 1 82 ? 20.712 -1.860 -38.910 1.00 91.94 82 LYS A C 1
ATOM 609 O O . LYS A 1 82 ? 21.310 -2.538 -39.743 1.00 91.94 82 LYS A O 1
ATOM 614 N N . ILE A 1 83 ? 19.839 -2.385 -38.054 1.00 93.38 83 ILE A N 1
ATOM 615 C CA . ILE A 1 83 ? 19.521 -3.826 -38.013 1.00 93.38 83 ILE A CA 1
ATOM 616 C C . ILE A 1 83 ? 18.265 -4.192 -38.815 1.00 93.38 83 ILE A C 1
ATOM 618 O O . ILE A 1 83 ? 18.012 -5.376 -39.060 1.00 93.38 83 ILE A O 1
ATOM 622 N N . GLU A 1 84 ? 17.493 -3.205 -39.265 1.00 91.25 84 GLU A N 1
ATOM 623 C CA . GLU A 1 84 ? 16.323 -3.406 -40.122 1.00 91.25 84 GLU A CA 1
ATOM 624 C C . GLU A 1 84 ? 16.697 -3.700 -41.579 1.00 91.25 84 GLU A C 1
ATOM 626 O O . GLU A 1 84 ? 17.841 -3.547 -41.995 1.00 91.25 84 GLU A O 1
ATOM 631 N N . GLU A 1 85 ? 15.741 -4.207 -42.362 1.00 85.38 85 GLU A N 1
ATOM 632 C CA . GLU A 1 85 ? 15.973 -4.686 -43.735 1.00 85.38 85 GLU A CA 1
ATOM 633 C C . GLU A 1 85 ? 16.447 -3.594 -44.705 1.00 85.38 85 GLU A C 1
ATOM 635 O O . GLU A 1 85 ? 17.099 -3.897 -45.703 1.00 85.38 85 GLU A O 1
ATOM 640 N N . SER A 1 86 ? 16.120 -2.329 -44.441 1.00 86.19 86 SER A N 1
ATOM 641 C CA . SER A 1 86 ? 16.438 -1.191 -45.308 1.00 86.19 86 SER A CA 1
ATOM 642 C C . SER A 1 86 ? 16.834 0.023 -44.463 1.00 86.19 86 SER A C 1
ATOM 644 O O . SER A 1 86 ? 15.996 0.901 -44.265 1.00 86.19 86 SER A O 1
ATOM 646 N N . PRO A 1 87 ? 18.079 0.068 -43.949 1.00 87.69 87 PRO A N 1
ATOM 647 C CA . PRO A 1 87 ? 18.568 1.217 -43.195 1.00 87.69 87 PRO A CA 1
ATOM 648 C C . PRO A 1 87 ? 18.547 2.479 -44.057 1.00 87.69 87 PRO A C 1
ATOM 650 O O . PRO A 1 87 ? 18.893 2.441 -45.241 1.00 87.69 87 PRO A O 1
ATOM 653 N N . GLU A 1 88 ? 18.205 3.609 -43.450 1.00 86.31 88 GLU A N 1
ATOM 654 C CA . GLU A 1 88 ? 18.217 4.910 -44.117 1.00 86.31 88 GLU A CA 1
ATOM 655 C C . GLU A 1 88 ? 19.641 5.313 -44.534 1.00 86.31 88 GLU A C 1
ATOM 657 O O . GLU A 1 88 ? 19.839 5.932 -45.584 1.00 86.31 88 GLU A O 1
ATOM 662 N N . PHE A 1 89 ? 20.656 4.915 -43.757 1.00 82.25 89 PHE A N 1
ATOM 663 C CA . PHE A 1 89 ? 22.042 5.276 -44.039 1.00 82.25 89 PHE A CA 1
ATOM 664 C C . PHE A 1 89 ? 22.992 4.084 -44.009 1.00 82.25 89 PHE A C 1
ATOM 666 O O . PHE A 1 89 ? 23.033 3.321 -43.049 1.00 82.25 89 PHE A O 1
ATOM 673 N N . GLY A 1 90 ? 23.868 4.001 -45.016 1.00 82.56 90 GLY A N 1
ATOM 674 C CA . GLY A 1 90 ? 24.927 2.991 -45.135 1.00 82.56 90 GLY A CA 1
ATOM 675 C C . GLY A 1 90 ? 24.412 1.549 -45.187 1.00 82.56 90 GLY A C 1
ATOM 676 O O . GLY A 1 90 ? 23.223 1.307 -45.349 1.00 82.56 90 GLY A O 1
ATOM 677 N N . ASP A 1 91 ? 25.315 0.583 -45.021 1.00 86.69 91 ASP A N 1
ATOM 678 C CA . ASP A 1 91 ? 24.924 -0.826 -45.096 1.00 86.69 91 ASP A CA 1
ATOM 679 C C . ASP A 1 91 ? 24.259 -1.319 -43.807 1.00 86.69 91 ASP A C 1
ATOM 681 O O . ASP A 1 91 ? 24.556 -0.847 -42.696 1.00 86.69 91 ASP A O 1
ATOM 685 N N . ARG A 1 92 ? 23.381 -2.309 -43.990 1.00 90.19 92 ARG A N 1
ATOM 686 C CA . ARG A 1 92 ? 22.681 -3.046 -42.937 1.00 90.19 92 ARG A CA 1
ATOM 687 C C . ARG A 1 92 ? 23.648 -3.878 -42.100 1.00 90.19 92 ARG A C 1
ATOM 689 O O . ARG A 1 92 ? 24.600 -4.449 -42.620 1.00 90.19 92 ARG A O 1
ATOM 696 N N . MET A 1 93 ? 23.377 -4.001 -40.812 1.00 90.69 93 MET A N 1
ATOM 697 C CA . MET A 1 93 ? 24.127 -4.829 -39.876 1.00 90.69 93 MET A CA 1
ATOM 698 C C . MET A 1 93 ? 23.291 -6.021 -39.385 1.00 90.69 93 MET A C 1
ATOM 700 O O . MET A 1 93 ? 22.071 -5.908 -39.263 1.00 90.69 93 MET A O 1
ATOM 704 N N . PRO A 1 94 ? 23.932 -7.158 -39.055 1.00 91.12 94 PRO A N 1
ATOM 705 C CA . PRO A 1 94 ? 25.361 -7.449 -39.202 1.00 91.12 94 PRO A CA 1
ATOM 706 C C . PRO A 1 94 ? 25.760 -7.788 -40.651 1.00 91.12 94 PRO A C 1
ATOM 708 O O . PRO A 1 94 ? 24.977 -8.331 -41.427 1.00 91.12 94 PRO A O 1
ATOM 711 N N . GLN A 1 95 ? 27.012 -7.508 -41.019 1.00 85.06 95 GLN A N 1
ATOM 712 C CA . GLN A 1 95 ? 27.564 -7.911 -42.317 1.00 85.06 95 GLN A CA 1
ATOM 713 C C . GLN A 1 95 ? 27.768 -9.435 -42.341 1.00 85.06 95 GLN A C 1
ATOM 715 O O . GLN A 1 95 ? 28.563 -9.964 -41.568 1.00 85.06 95 GLN A O 1
ATOM 720 N N . GLY A 1 96 ? 27.057 -10.145 -43.222 1.00 75.06 96 GLY A N 1
ATOM 721 C CA . GLY A 1 96 ? 27.173 -11.605 -43.372 1.00 75.06 96 GLY A CA 1
ATOM 722 C C . GLY A 1 96 ? 26.110 -12.437 -42.643 1.00 75.06 96 GLY A C 1
ATOM 723 O O . GLY A 1 96 ? 26.226 -13.660 -42.612 1.00 75.06 96 GLY A O 1
ATOM 724 N N . GLY A 1 97 ? 25.066 -11.805 -42.097 1.00 79.81 97 GLY A N 1
ATOM 725 C CA . GLY A 1 97 ? 23.941 -12.492 -41.461 1.00 79.81 97 GLY A CA 1
ATOM 726 C C . GLY A 1 97 ? 22.753 -11.565 -41.199 1.00 79.81 97 GLY A C 1
ATOM 727 O O . GLY A 1 97 ? 22.774 -10.384 -41.536 1.00 79.81 97 GLY A O 1
ATOM 728 N N . GLN A 1 98 ? 21.691 -12.097 -40.601 1.00 84.50 98 GLN A N 1
ATOM 729 C CA . GLN A 1 98 ? 20.503 -11.331 -40.230 1.00 84.50 98 GLN A CA 1
ATOM 730 C C . GLN A 1 98 ? 20.013 -11.795 -38.861 1.00 84.50 98 GLN A C 1
ATOM 732 O O . GLN A 1 98 ? 19.856 -12.994 -38.648 1.00 84.50 98 GLN A O 1
ATOM 737 N N . LEU A 1 99 ? 19.749 -10.838 -37.966 1.00 92.44 99 LEU A N 1
ATOM 738 C CA . LEU A 1 99 ? 18.946 -11.098 -36.773 1.00 92.44 99 LEU A CA 1
ATOM 739 C C . LEU A 1 99 ? 17.547 -11.543 -37.202 1.00 92.44 99 LEU A C 1
ATOM 741 O O . LEU A 1 99 ? 16.976 -11.005 -38.155 1.00 92.44 99 LEU A O 1
ATOM 745 N N . SER A 1 100 ? 16.988 -12.501 -36.479 1.00 93.94 100 SER A N 1
ATOM 746 C CA . SER A 1 100 ? 15.582 -12.869 -36.613 1.00 93.94 100 SER A CA 1
ATOM 747 C C . SER A 1 100 ? 14.661 -11.700 -36.247 1.00 93.94 100 SER A C 1
ATOM 749 O O . SER A 1 100 ? 15.049 -10.775 -35.531 1.00 93.94 100 SER A O 1
ATOM 751 N N . THR A 1 101 ? 13.415 -11.751 -36.725 1.00 92.56 101 THR A N 1
ATOM 752 C CA . THR A 1 101 ? 12.385 -10.765 -36.368 1.00 92.56 101 THR A CA 1
ATOM 753 C C . THR A 1 101 ? 12.212 -10.667 -34.852 1.00 92.56 101 THR A C 1
ATOM 755 O O . THR A 1 101 ? 12.217 -9.563 -34.323 1.00 92.56 101 THR A O 1
ATOM 758 N N . ASP A 1 102 ? 12.196 -11.802 -34.149 1.00 93.88 102 ASP A N 1
ATOM 759 C CA . 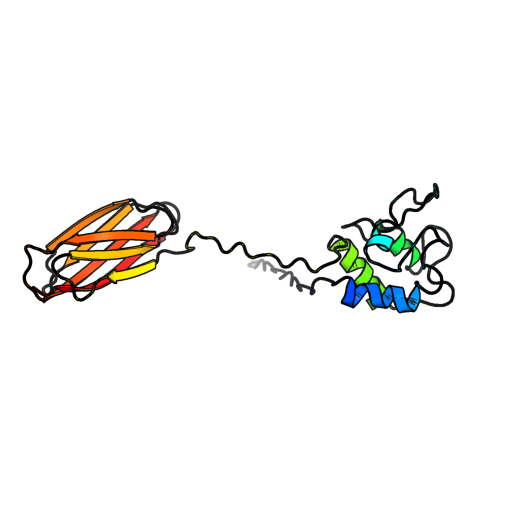ASP A 1 102 ? 12.058 -11.845 -32.689 1.00 93.88 102 ASP A CA 1
ATOM 760 C C . ASP A 1 102 ? 13.226 -11.151 -31.964 1.00 93.88 102 ASP A C 1
ATOM 762 O O . ASP A 1 102 ? 13.020 -10.450 -30.976 1.00 93.88 102 ASP A O 1
ATOM 766 N N . GLU A 1 103 ? 14.465 -11.308 -32.445 1.00 95.81 103 GLU A N 1
ATOM 767 C CA . GLU A 1 103 ? 15.632 -10.621 -31.872 1.00 95.81 103 GLU A CA 1
ATOM 768 C C . GLU A 1 103 ? 15.562 -9.104 -32.087 1.00 95.81 103 GLU A C 1
ATOM 770 O O . GLU A 1 103 ? 15.875 -8.330 -31.179 1.00 95.81 103 GLU A O 1
ATOM 775 N N . ILE A 1 104 ? 15.126 -8.671 -33.273 1.00 95.31 104 ILE A N 1
ATOM 776 C CA . ILE A 1 104 ? 14.918 -7.251 -33.579 1.00 95.31 104 ILE A CA 1
ATOM 777 C C . ILE A 1 104 ? 13.802 -6.683 -32.694 1.00 95.31 104 ILE A C 1
ATOM 779 O O . ILE A 1 104 ? 13.965 -5.603 -32.121 1.00 95.31 104 ILE A O 1
ATOM 783 N N . ASP A 1 105 ? 12.699 -7.411 -32.532 1.00 95.06 105 ASP A N 1
ATOM 784 C CA . ASP A 1 105 ? 11.561 -6.991 -31.716 1.00 95.06 105 ASP A CA 1
ATOM 785 C C . ASP A 1 105 ? 11.930 -6.894 -30.233 1.00 95.06 105 ASP A C 1
ATOM 787 O O . ASP A 1 105 ? 11.566 -5.912 -29.586 1.00 95.06 105 ASP A O 1
ATOM 791 N N . LYS A 1 106 ? 12.745 -7.821 -29.709 1.00 95.75 106 LYS A N 1
ATOM 792 C CA . LYS A 1 106 ? 13.302 -7.718 -28.350 1.00 95.75 106 LYS A CA 1
ATOM 793 C C . LYS A 1 106 ? 14.140 -6.454 -28.167 1.00 95.75 106 LYS A C 1
ATOM 795 O O . LYS A 1 106 ? 13.948 -5.738 -27.186 1.00 95.75 106 LYS A O 1
ATOM 800 N N . ILE A 1 107 ? 15.035 -6.143 -29.110 1.00 96.62 107 ILE A N 1
ATOM 801 C CA . ILE A 1 107 ? 15.856 -4.920 -29.053 1.00 96.62 107 ILE A CA 1
ATOM 802 C C . ILE A 1 107 ? 14.965 -3.674 -29.084 1.00 96.62 107 ILE A C 1
ATOM 804 O O . ILE A 1 107 ? 15.157 -2.760 -28.282 1.00 96.62 107 ILE A O 1
ATOM 808 N N . LYS A 1 108 ? 13.962 -3.631 -29.968 1.00 96.50 108 LYS A N 1
ATOM 809 C CA . LYS A 1 108 ? 13.012 -2.513 -30.045 1.00 96.50 108 LYS A CA 1
ATOM 810 C C . LYS A 1 108 ? 12.209 -2.354 -28.759 1.00 96.50 108 LYS A C 1
ATOM 812 O O . LYS A 1 108 ? 12.064 -1.233 -28.274 1.00 96.50 108 LYS A O 1
ATOM 817 N N . GLN A 1 109 ? 11.693 -3.454 -28.215 1.00 94.94 109 GLN A N 1
ATOM 818 C CA . GLN A 1 109 ? 10.923 -3.450 -26.977 1.00 94.94 109 GLN A CA 1
ATOM 819 C C . GLN A 1 109 ? 11.784 -2.934 -25.821 1.00 94.94 109 GLN A C 1
ATOM 821 O O . GLN A 1 109 ? 11.386 -1.972 -25.172 1.00 94.94 109 GLN A O 1
ATOM 826 N N . TRP A 1 110 ? 12.998 -3.461 -25.646 1.00 95.94 110 TRP A N 1
ATOM 827 C CA . TRP A 1 110 ? 13.945 -2.988 -24.632 1.00 95.94 110 TRP A CA 1
ATOM 828 C C . TRP A 1 110 ? 14.215 -1.481 -24.729 1.00 95.94 110 TRP A C 1
ATOM 830 O O . TRP A 1 110 ? 14.181 -0.772 -23.723 1.00 95.94 110 TRP A O 1
ATOM 840 N N . ILE A 1 111 ? 14.440 -0.957 -25.940 1.00 95.75 111 ILE A N 1
ATOM 841 C CA . ILE A 1 111 ? 14.660 0.482 -26.135 1.00 95.75 111 ILE A CA 1
ATOM 842 C C . ILE A 1 111 ? 13.408 1.283 -25.764 1.00 95.75 111 ILE A C 1
ATOM 844 O O . ILE A 1 111 ? 13.517 2.293 -25.066 1.00 95.75 111 ILE A O 1
ATOM 848 N N . ASN A 1 112 ? 12.228 0.847 -26.209 1.00 94.88 112 ASN A N 1
ATOM 849 C CA . ASN A 1 112 ? 10.959 1.518 -25.920 1.00 94.88 112 ASN A CA 1
ATOM 850 C C . ASN A 1 112 ? 10.577 1.464 -24.433 1.00 94.88 112 ASN A C 1
ATOM 852 O O . ASN A 1 112 ? 9.898 2.368 -23.959 1.00 94.88 112 ASN A O 1
ATOM 856 N N . GLU A 1 113 ? 11.059 0.464 -23.696 1.00 91.75 113 GLU A N 1
ATOM 857 C CA . GLU A 1 113 ? 10.941 0.347 -22.236 1.00 91.75 113 GLU A CA 1
ATOM 858 C C . GLU A 1 113 ? 11.938 1.232 -21.471 1.00 91.75 113 GLU A C 1
ATOM 860 O O . GLU A 1 113 ? 11.976 1.193 -20.246 1.00 91.75 113 GLU A O 1
ATOM 865 N N . GLY A 1 114 ? 12.747 2.032 -22.171 1.00 92.38 114 GLY A N 1
ATOM 866 C CA . GLY A 1 114 ? 13.698 2.964 -21.563 1.00 92.38 114 GLY A CA 1
ATOM 867 C C . GLY A 1 114 ? 15.150 2.493 -21.586 1.00 92.38 114 GLY A C 1
ATOM 868 O O . GLY A 1 114 ? 16.009 3.180 -21.035 1.00 92.38 114 GLY A O 1
ATOM 869 N N . ALA A 1 115 ? 15.445 1.377 -22.262 1.00 94.75 115 ALA A N 1
ATOM 870 C CA . ALA A 1 115 ? 16.786 0.812 -22.396 1.00 94.75 115 ALA A CA 1
ATOM 871 C C . ALA A 1 115 ? 17.490 0.615 -21.039 1.00 94.75 115 ALA A C 1
ATOM 873 O O . ALA A 1 115 ? 18.651 0.986 -20.881 1.00 94.75 115 ALA A O 1
ATOM 874 N N . HIS A 1 116 ? 16.775 0.081 -20.046 1.00 92.69 116 HIS A N 1
ATOM 875 C CA . HIS A 1 116 ? 17.314 -0.178 -18.709 1.00 92.69 116 HIS A CA 1
ATOM 876 C C . HIS A 1 116 ? 18.183 -1.443 -18.684 1.00 92.69 116 HIS A C 1
ATOM 878 O O . HIS A 1 116 ? 17.941 -2.382 -19.440 1.00 92.69 116 HIS A O 1
ATOM 884 N N . GLU A 1 117 ? 19.202 -1.470 -17.822 1.00 93.75 117 GLU A N 1
ATOM 885 C CA . GLU A 1 117 ? 20.036 -2.665 -17.611 1.00 93.75 117 GLU A CA 1
ATOM 886 C C . GLU A 1 117 ? 19.260 -3.762 -16.876 1.00 93.75 117 GLU A C 1
ATOM 888 O O . GLU A 1 117 ? 19.300 -4.927 -17.259 1.00 93.75 117 GLU A O 1
ATOM 893 N N . GLU A 1 118 ? 18.508 -3.369 -15.850 1.00 87.56 118 GLU A N 1
ATOM 894 C CA . GLU A 1 118 ? 17.719 -4.268 -15.015 1.00 87.56 118 GLU A CA 1
ATOM 895 C C . GLU A 1 118 ? 16.221 -4.017 -15.204 1.00 87.56 118 GLU A C 1
ATOM 897 O O . GLU A 1 118 ? 15.776 -2.876 -15.408 1.00 87.56 118 GLU A O 1
ATOM 902 N N . VAL A 1 119 ? 15.442 -5.094 -15.079 1.00 84.50 119 VAL A N 1
ATOM 903 C CA . VAL A 1 119 ? 13.978 -5.050 -15.051 1.00 84.50 119 VAL A CA 1
ATOM 904 C C . VAL A 1 119 ? 13.524 -4.099 -13.944 1.00 84.50 119 VAL A C 1
ATOM 906 O O . VAL A 1 119 ? 13.913 -4.227 -12.783 1.00 84.50 119 VAL A O 1
ATOM 909 N N . GLN A 1 120 ? 12.675 -3.139 -14.300 1.00 72.19 120 GLN A N 1
ATOM 910 C CA . GLN A 1 120 ? 12.070 -2.226 -13.344 1.00 72.19 120 GLN A CA 1
ATOM 911 C C . GLN A 1 120 ? 10.943 -2.968 -12.626 1.00 72.19 120 GLN A C 1
ATOM 913 O O . GLN A 1 120 ? 9.794 -2.978 -13.065 1.00 72.19 120 GLN A O 1
ATOM 918 N N . THR A 1 121 ? 11.250 -3.588 -11.487 1.00 67.44 121 THR A N 1
ATOM 919 C CA . THR A 1 121 ? 10.198 -3.989 -10.556 1.00 67.44 121 THR A CA 1
ATOM 920 C C . THR A 1 121 ? 9.507 -2.717 -10.087 1.00 67.44 121 THR A C 1
ATOM 922 O O . THR A 1 121 ? 10.113 -1.905 -9.382 1.00 67.44 121 THR A O 1
ATOM 925 N N . SER A 1 122 ? 8.247 -2.512 -10.476 1.00 58.69 122 SER A N 1
ATOM 926 C CA . SER A 1 122 ? 7.416 -1.537 -9.785 1.00 58.69 122 SER A CA 1
ATOM 927 C C . SER A 1 122 ? 7.374 -1.979 -8.329 1.00 58.69 122 SER A C 1
ATOM 929 O O . SER A 1 122 ? 6.713 -2.964 -8.000 1.00 58.69 122 SER A O 1
ATOM 931 N N . ASN A 1 123 ? 8.114 -1.291 -7.463 1.00 52.66 123 ASN A N 1
ATOM 932 C CA . ASN A 1 123 ? 7.824 -1.344 -6.045 1.00 52.66 123 ASN A CA 1
ATOM 933 C C . ASN A 1 123 ? 6.394 -0.826 -5.934 1.00 52.66 123 ASN A C 1
ATOM 935 O O . ASN A 1 123 ? 6.160 0.377 -6.074 1.00 52.66 123 ASN A O 1
ATOM 939 N N . GLU A 1 124 ? 5.429 -1.732 -5.768 1.00 54.28 124 GLU A N 1
ATOM 940 C CA . GLU A 1 124 ? 4.161 -1.363 -5.167 1.00 54.28 124 GLU A CA 1
ATOM 941 C C . GLU A 1 124 ? 4.558 -0.644 -3.882 1.00 54.28 124 GLU A C 1
ATOM 943 O O . GLU A 1 124 ? 5.169 -1.235 -2.991 1.00 54.28 124 GLU A O 1
ATOM 948 N N . ILE A 1 125 ? 4.356 0.673 -3.841 1.00 51.09 125 ILE A N 1
ATOM 949 C CA . ILE A 1 125 ? 4.477 1.403 -2.592 1.00 51.09 125 ILE A CA 1
ATOM 950 C C . ILE A 1 125 ? 3.369 0.801 -1.742 1.00 51.09 125 ILE A C 1
ATOM 952 O O . ILE A 1 125 ? 2.202 1.134 -1.940 1.00 51.09 125 ILE A O 1
ATOM 956 N N . GLU A 1 126 ? 3.724 -0.147 -0.876 1.00 53.69 126 GLU A N 1
ATOM 957 C CA . GLU A 1 126 ? 2.851 -0.624 0.180 1.00 53.69 126 GLU A CA 1
ATOM 958 C C . GLU A 1 126 ? 2.478 0.630 0.971 1.00 53.69 126 GLU A C 1
ATOM 960 O O . GLU A 1 126 ? 3.290 1.221 1.685 1.00 53.69 126 GLU A O 1
ATOM 965 N N . SER A 1 127 ? 1.288 1.154 0.683 1.00 58.38 127 SER A N 1
ATOM 966 C CA . SER A 1 127 ? 0.777 2.345 1.331 1.00 58.38 127 SER A CA 1
ATOM 967 C C . SER A 1 127 ? 0.640 2.003 2.806 1.00 58.38 127 SER A C 1
ATOM 969 O O . SER A 1 127 ? -0.155 1.142 3.169 1.00 58.38 127 SER A O 1
ATOM 971 N N . ASP A 1 128 ? 1.382 2.706 3.663 1.00 66.19 128 ASP A N 1
ATOM 972 C CA . ASP A 1 128 ? 1.242 2.613 5.126 1.00 66.19 128 ASP A CA 1
ATOM 973 C C . ASP A 1 128 ? -0.179 3.007 5.597 1.00 66.19 128 ASP A C 1
ATOM 975 O O . ASP A 1 128 ? -0.574 2.813 6.746 1.00 66.19 128 ASP A O 1
ATOM 979 N N . TYR A 1 129 ? -0.996 3.558 4.694 1.00 78.69 129 TYR A N 1
ATOM 980 C CA . TYR A 1 129 ? -2.393 3.854 4.953 1.00 78.69 129 TYR A CA 1
ATOM 981 C C . TYR A 1 129 ? -3.300 2.684 4.568 1.00 78.69 129 TYR A C 1
ATOM 983 O O . TYR A 1 129 ? -3.213 2.189 3.444 1.00 78.69 129 TYR A O 1
ATOM 991 N N . PRO A 1 130 ? -4.227 2.286 5.457 1.00 82.94 130 PRO A N 1
ATOM 992 C CA . PRO A 1 130 ? -5.182 1.230 5.165 1.00 82.94 130 PRO A CA 1
ATOM 993 C C . PRO A 1 130 ? -6.124 1.662 4.038 1.00 82.94 130 PRO A C 1
ATOM 995 O O . PRO A 1 130 ? -6.629 2.781 4.051 1.00 82.94 130 PRO A O 1
ATOM 998 N N . ASP A 1 131 ? -6.448 0.751 3.122 1.00 86.12 131 ASP A N 1
ATOM 999 C CA . ASP A 1 131 ? -7.371 1.038 2.011 1.00 86.12 131 ASP A CA 1
ATOM 1000 C C . ASP A 1 131 ? -8.851 1.041 2.431 1.00 86.12 131 ASP A C 1
ATOM 1002 O O . ASP A 1 131 ? -9.727 1.552 1.729 1.00 86.12 131 ASP A O 1
ATOM 1006 N N . LYS A 1 132 ? -9.167 0.441 3.586 1.00 89.00 132 LYS A N 1
ATOM 1007 C CA . LYS A 1 132 ? -10.537 0.253 4.083 1.00 89.00 132 LYS A CA 1
ATOM 1008 C C . LYS A 1 132 ? -10.626 0.398 5.597 1.00 89.00 132 LYS A C 1
ATOM 1010 O O . LYS A 1 132 ? -9.640 0.266 6.314 1.00 89.00 132 LYS A O 1
ATOM 1015 N N . PHE A 1 133 ? -11.842 0.637 6.082 1.00 91.94 133 PHE A N 1
ATOM 1016 C CA . PHE A 1 133 ? -12.130 0.571 7.512 1.00 91.94 133 PHE A CA 1
ATOM 1017 C C . PHE A 1 133 ? -11.988 -0.866 8.020 1.00 91.94 133 PHE A C 1
ATOM 1019 O O . PHE A 1 133 ? -12.506 -1.795 7.396 1.00 91.94 133 PHE A O 1
ATOM 1026 N N . GLU A 1 134 ? -11.359 -1.042 9.177 1.00 93.44 134 GLU A N 1
ATOM 1027 C CA . GLU A 1 134 ? -11.162 -2.357 9.786 1.00 93.44 134 GLU A CA 1
ATOM 1028 C C . GLU A 1 134 ? -11.315 -2.279 11.307 1.00 93.44 134 GLU A C 1
ATOM 1030 O O . GLU A 1 134 ? -10.687 -1.457 11.968 1.00 93.44 134 GLU A O 1
ATOM 1035 N N . LEU A 1 135 ? -12.164 -3.137 11.876 1.00 96.19 135 LEU A N 1
ATOM 1036 C CA . LEU A 1 135 ? -12.287 -3.299 13.323 1.00 96.19 135 LEU A CA 1
ATOM 1037 C C . LEU A 1 135 ? -11.435 -4.493 13.755 1.00 96.19 135 LEU A C 1
ATOM 1039 O O . LEU A 1 135 ? -11.777 -5.629 13.438 1.00 96.19 135 LEU A O 1
ATOM 1043 N N . LEU A 1 136 ? -10.368 -4.230 14.508 1.00 96.75 136 LEU A N 1
ATOM 1044 C CA . LEU A 1 136 ? -9.399 -5.242 14.943 1.00 96.75 136 LEU A CA 1
ATOM 1045 C C . LEU A 1 136 ? -9.833 -5.971 16.222 1.00 96.75 136 LEU A C 1
ATOM 1047 O O . LEU A 1 136 ? -9.288 -7.012 16.579 1.00 96.75 136 LEU A O 1
ATOM 1051 N N . GLY A 1 137 ? -10.857 -5.453 16.900 1.00 97.31 137 GLY A N 1
ATOM 1052 C CA . GLY A 1 137 ? -11.397 -6.037 18.118 1.00 97.31 137 GLY A CA 1
ATOM 1053 C C . GLY A 1 137 ? -11.097 -5.175 19.332 1.00 97.31 137 GLY A C 1
ATOM 1054 O O . GLY A 1 137 ? -10.895 -3.967 19.220 1.00 97.31 137 GLY A O 1
ATOM 1055 N N . ASN A 1 138 ? -11.116 -5.797 20.509 1.00 98.12 138 ASN A N 1
ATOM 1056 C CA . ASN A 1 138 ? -10.734 -5.132 21.741 1.00 98.12 138 ASN A CA 1
ATOM 1057 C C . ASN A 1 138 ? -9.734 -5.973 22.536 1.00 98.12 138 ASN A C 1
ATOM 1059 O O . ASN A 1 138 ? -9.917 -7.186 22.660 1.00 98.12 138 ASN A O 1
ATOM 1063 N N . TYR A 1 139 ? -8.703 -5.330 23.081 1.00 97.38 139 TYR A N 1
ATOM 1064 C CA . TYR A 1 139 ? -7.665 -5.976 23.878 1.00 97.38 139 TYR A CA 1
ATOM 1065 C C . TYR A 1 139 ? -7.371 -5.166 25.156 1.00 97.38 139 TYR A C 1
ATOM 1067 O O . TYR A 1 139 ? -7.284 -3.938 25.095 1.00 97.38 139 TYR A O 1
ATOM 1075 N N . PRO A 1 140 ? -7.231 -5.821 26.324 1.00 97.75 140 PRO A N 1
ATOM 1076 C CA . PRO A 1 140 ? -7.451 -7.250 26.565 1.00 97.75 140 PRO A CA 1
ATOM 1077 C C . PRO A 1 140 ? -8.940 -7.639 26.470 1.00 97.75 140 PRO A C 1
ATOM 1079 O O . PRO A 1 140 ? -9.825 -6.788 26.572 1.00 97.75 140 PRO A O 1
ATOM 1082 N N . ASN A 1 141 ? -9.226 -8.921 26.238 1.00 96.31 141 ASN A N 1
ATOM 1083 C CA . ASN A 1 141 ? -10.569 -9.504 26.308 1.00 96.31 141 ASN A CA 1
ATOM 1084 C C . ASN A 1 141 ? -10.450 -10.986 26.715 1.00 96.31 141 ASN A C 1
ATOM 1086 O O . ASN A 1 141 ? -10.024 -11.786 25.879 1.00 96.31 141 ASN A O 1
ATOM 1090 N N . PRO A 1 142 ? -10.804 -11.383 27.953 1.00 97.94 142 PRO A N 1
ATOM 1091 C CA . PRO A 1 142 ? -11.470 -10.596 29.004 1.00 97.94 142 PRO A CA 1
ATOM 1092 C C . PRO A 1 142 ? -10.654 -9.414 29.565 1.00 97.94 142 PRO A C 1
ATOM 1094 O O . PRO A 1 142 ? -9.440 -9.373 29.393 1.00 97.94 142 PRO A O 1
ATOM 1097 N N . PHE A 1 143 ? -11.306 -8.455 30.233 1.00 98.31 143 PHE A N 1
ATOM 1098 C CA . PHE A 1 143 ? -10.676 -7.230 30.765 1.00 98.31 143 PHE A CA 1
ATOM 1099 C C . PHE A 1 143 ? -11.195 -6.817 32.153 1.00 98.31 143 PHE A C 1
ATOM 1101 O O . PHE A 1 143 ? -12.260 -7.277 32.559 1.00 98.31 143 PHE A O 1
ATOM 1108 N N . ASN A 1 144 ? -10.467 -5.931 32.856 1.00 95.69 144 ASN A N 1
ATOM 1109 C CA . ASN A 1 144 ? -10.848 -5.367 34.163 1.00 95.69 144 ASN A CA 1
ATOM 1110 C C . ASN A 1 144 ? -10.238 -3.962 34.421 1.00 95.69 144 ASN A C 1
ATOM 1112 O O . ASN A 1 144 ? -9.014 -3.849 34.459 1.00 95.69 144 ASN A O 1
ATOM 1116 N N . PRO A 1 145 ? -11.027 -2.893 34.660 1.00 95.62 145 PRO A N 1
ATOM 1117 C CA . PRO A 1 145 ? -12.377 -2.656 34.157 1.00 95.62 145 PRO A CA 1
ATOM 1118 C C . PRO A 1 145 ? -12.369 -1.998 32.765 1.00 95.62 145 PRO A C 1
ATOM 1120 O O . PRO A 1 145 ? -13.427 -1.599 32.277 1.00 95.62 145 PRO A O 1
ATOM 1123 N N . SER A 1 146 ? -11.193 -1.864 32.135 1.00 97.75 146 SER A N 1
ATOM 1124 C CA . SER A 1 146 ? -11.015 -1.181 30.848 1.00 97.75 146 SER A CA 1
ATOM 1125 C C . SER A 1 146 ? -10.396 -2.070 29.771 1.00 97.75 146 SER A C 1
ATOM 1127 O O . SER A 1 146 ? -9.560 -2.922 30.062 1.00 97.75 146 SER A O 1
ATOM 1129 N N . THR A 1 147 ? -10.787 -1.838 28.520 1.00 98.38 147 THR A N 1
ATOM 1130 C CA . THR A 1 147 ? -10.240 -2.464 27.303 1.00 98.38 147 THR A CA 1
ATOM 1131 C C . THR A 1 147 ? -10.039 -1.397 26.227 1.00 98.38 147 THR A C 1
ATOM 1133 O O . THR A 1 147 ? -10.638 -0.322 26.310 1.00 98.38 147 THR A O 1
ATOM 1136 N N . VAL A 1 148 ? -9.219 -1.677 25.217 1.00 98.44 148 VAL A N 1
ATOM 1137 C CA . VAL A 1 148 ? -8.999 -0.784 24.073 1.00 98.44 148 VAL A CA 1
ATOM 1138 C C . VAL A 1 148 ? -9.646 -1.394 22.842 1.00 98.44 148 VAL A C 1
ATOM 1140 O O . VAL A 1 148 ? -9.284 -2.500 22.460 1.00 98.44 148 VAL A O 1
ATOM 1143 N N . VAL A 1 149 ? -10.596 -0.689 22.226 1.00 98.06 149 VAL A N 1
ATOM 1144 C CA . VAL A 1 149 ? -11.150 -1.042 20.912 1.00 98.06 149 VAL A CA 1
ATOM 1145 C C . VAL A 1 149 ? -10.221 -0.489 19.836 1.00 98.06 149 VAL A C 1
ATOM 1147 O O . VAL A 1 149 ? -10.053 0.726 19.749 1.00 98.06 149 VAL A O 1
ATOM 1150 N N . GLN A 1 150 ? -9.649 -1.374 19.025 1.00 97.88 150 GLN A N 1
ATOM 1151 C CA . GLN A 1 150 ? -8.676 -1.044 17.986 1.00 97.88 150 GLN A CA 1
ATOM 1152 C C . GLN A 1 150 ? -9.355 -0.971 16.614 1.00 97.88 150 GLN A C 1
ATOM 1154 O O . GLN A 1 150 ? -10.096 -1.878 16.218 1.00 97.88 150 GLN A O 1
ATOM 1159 N N . PHE A 1 151 ? -9.120 0.116 15.884 1.00 96.00 151 PHE A N 1
ATOM 1160 C CA . PHE A 1 151 ? -9.791 0.420 14.621 1.00 96.00 151 PHE A CA 1
ATOM 1161 C C . PHE A 1 151 ? -8.839 1.077 13.619 1.00 96.00 151 PHE A C 1
ATOM 1163 O O . PHE A 1 151 ? -8.174 2.056 13.949 1.00 96.00 151 PHE A O 1
ATOM 1170 N N . ARG A 1 152 ? -8.817 0.598 12.374 1.00 93.94 152 ARG A N 1
ATOM 1171 C CA . ARG A 1 152 ? -8.081 1.230 11.274 1.00 93.94 152 ARG A CA 1
ATOM 1172 C C . ARG A 1 152 ? -9.013 2.013 10.365 1.00 93.94 152 ARG A C 1
ATOM 1174 O O . ARG A 1 152 ? -10.095 1.543 10.009 1.00 93.94 152 ARG A O 1
ATOM 1181 N N . SER A 1 153 ? -8.580 3.212 9.994 1.00 92.94 153 SER A N 1
ATOM 1182 C CA . SER A 1 153 ? -9.372 4.171 9.231 1.00 92.94 153 SER A CA 1
ATOM 1183 C C . SER A 1 153 ? -8.607 4.631 7.981 1.00 92.94 153 SER A C 1
ATOM 1185 O O . SER A 1 153 ? -7.523 5.189 8.130 1.00 92.94 153 SER A O 1
ATOM 1187 N N . PRO A 1 154 ? -9.153 4.475 6.759 1.00 90.75 154 PRO A N 1
ATOM 1188 C CA . PRO A 1 154 ? -8.526 4.948 5.520 1.00 90.75 154 PRO A CA 1
ATOM 1189 C C . PRO A 1 154 ? -8.583 6.476 5.385 1.00 90.75 154 PRO A C 1
ATOM 1191 O O . PRO A 1 154 ? -7.905 7.078 4.562 1.00 90.75 154 PRO A O 1
ATOM 1194 N N . VAL A 1 155 ? -9.427 7.129 6.188 1.00 90.06 155 VAL A N 1
ATOM 1195 C CA . VAL A 1 155 ? -9.672 8.573 6.160 1.00 90.06 155 VAL A CA 1
ATOM 1196 C C . VAL A 1 155 ? -9.923 9.091 7.573 1.00 90.06 155 VAL A C 1
ATOM 1198 O O . VAL A 1 155 ? -10.424 8.352 8.418 1.00 90.06 155 VAL A O 1
ATOM 1201 N N . SER A 1 156 ? -9.645 10.369 7.839 1.00 91.69 156 SER A N 1
ATOM 1202 C CA . SER A 1 156 ? -10.093 11.002 9.086 1.00 91.69 156 SER A CA 1
ATOM 1203 C C . SER A 1 156 ? -11.608 11.214 9.044 1.00 91.69 156 SER A C 1
ATOM 1205 O O . SER A 1 156 ? -12.123 11.912 8.168 1.00 91.69 156 SER A O 1
ATOM 1207 N N . THR A 1 157 ? -12.335 10.608 9.981 1.00 90.81 157 THR A N 1
ATOM 1208 C CA . THR A 1 157 ? -13.805 10.622 10.009 1.00 90.81 157 THR A CA 1
ATOM 1209 C C . THR A 1 157 ? -14.343 10.676 11.436 1.00 90.81 157 THR A C 1
ATOM 1211 O O . THR A 1 157 ? -13.653 10.326 12.390 1.00 90.81 157 THR A O 1
ATOM 1214 N N . GLU A 1 158 ? -15.578 11.142 11.605 1.00 93.00 158 GLU A N 1
ATOM 1215 C CA . GLU A 1 158 ? -16.275 11.047 12.884 1.00 93.00 158 GLU A CA 1
ATOM 1216 C C . GLU A 1 158 ? -16.660 9.599 13.188 1.00 93.00 158 GLU A C 1
ATOM 1218 O O . GLU A 1 158 ? -17.167 8.879 12.322 1.00 93.00 158 GLU A O 1
ATOM 1223 N N . PHE A 1 159 ? -16.472 9.195 14.445 1.00 94.62 159 PHE A N 1
ATOM 1224 C CA . PHE A 1 159 ? -16.871 7.883 14.929 1.00 94.62 159 PHE A CA 1
ATOM 1225 C C . PHE A 1 159 ? -17.789 7.967 16.152 1.00 94.62 159 PHE A C 1
ATOM 1227 O O . PHE A 1 159 ? -17.763 8.919 16.938 1.00 94.62 159 PHE A O 1
ATOM 1234 N N . ARG A 1 160 ? -18.576 6.907 16.344 1.00 96.06 160 ARG A N 1
ATOM 1235 C CA . ARG A 1 160 ? -19.307 6.619 17.578 1.00 96.06 160 ARG A CA 1
ATOM 1236 C C . ARG A 1 160 ? -19.144 5.154 17.946 1.00 96.06 160 ARG A C 1
ATOM 1238 O O . ARG A 1 160 ? -19.511 4.291 17.154 1.00 96.06 160 ARG A O 1
ATOM 1245 N N . ILE A 1 161 ? -18.677 4.884 19.159 1.00 97.81 161 ILE A N 1
ATOM 1246 C CA . ILE A 1 161 ? -18.743 3.571 19.799 1.00 97.81 161 ILE A CA 1
ATOM 1247 C C . ILE A 1 161 ? -19.887 3.593 20.805 1.00 97.81 161 ILE A C 1
ATOM 1249 O O . ILE A 1 161 ? -19.970 4.485 21.642 1.00 97.81 161 ILE A O 1
ATOM 1253 N N . THR A 1 162 ? -20.771 2.607 20.743 1.00 98.44 162 THR A N 1
ATOM 1254 C CA . THR A 1 162 ? -21.841 2.412 21.724 1.00 98.44 162 THR A CA 1
ATOM 1255 C C . THR A 1 162 ? -21.733 1.012 22.301 1.00 98.44 162 THR A C 1
ATOM 1257 O O . THR A 1 162 ? -21.606 0.052 21.543 1.00 98.44 162 THR A O 1
ATOM 1260 N N . VAL A 1 163 ? -21.776 0.900 23.628 1.00 98.44 163 VAL A N 1
ATOM 1261 C CA . VAL A 1 163 ? -21.675 -0.366 24.361 1.00 98.44 163 VAL A CA 1
ATOM 1262 C C . VAL A 1 163 ? -23.035 -0.726 24.943 1.00 98.44 163 VAL A C 1
ATOM 1264 O O . VAL A 1 163 ? -23.711 0.119 25.533 1.00 98.44 163 VAL A O 1
ATOM 1267 N N . TYR A 1 164 ? -23.409 -1.990 24.798 1.00 98.62 164 TYR A N 1
ATOM 1268 C CA . TYR A 1 164 ? -24.663 -2.580 25.234 1.00 98.62 164 TYR A CA 1
ATOM 1269 C C . TYR A 1 164 ? -24.400 -3.755 26.176 1.00 98.62 164 TYR A C 1
ATOM 1271 O O . TYR A 1 164 ? -23.446 -4.511 25.982 1.00 98.62 164 TYR A O 1
ATOM 1279 N N . ASN A 1 165 ? -25.261 -3.938 27.174 1.00 97.94 165 ASN A N 1
ATOM 1280 C CA . ASN A 1 165 ? -25.276 -5.154 27.989 1.00 97.94 165 ASN A CA 1
ATOM 1281 C C . ASN A 1 165 ? -26.009 -6.308 27.269 1.00 97.94 165 ASN A C 1
ATOM 1283 O O . ASN A 1 165 ? -26.552 -6.135 26.175 1.00 97.94 165 ASN A O 1
ATOM 1287 N N . ALA A 1 166 ? -26.058 -7.488 27.895 1.00 96.50 166 ALA A N 1
ATOM 1288 C CA . ALA A 1 166 ? -26.719 -8.675 27.338 1.00 96.50 166 ALA A CA 1
ATOM 1289 C C . ALA A 1 166 ? -28.233 -8.508 27.086 1.00 96.50 166 ALA A C 1
ATOM 1291 O O . ALA A 1 166 ? -28.787 -9.204 26.241 1.00 96.50 166 ALA A O 1
ATOM 1292 N N . ASN A 1 167 ? -28.889 -7.559 27.763 1.00 97.19 167 ASN A N 1
ATOM 1293 C CA . ASN A 1 167 ? -30.302 -7.227 27.547 1.00 97.19 167 ASN A CA 1
ATOM 1294 C C . ASN A 1 167 ? -30.505 -6.208 26.408 1.00 97.19 167 ASN A C 1
ATOM 1296 O O . ASN A 1 167 ? -31.628 -5.772 26.165 1.00 97.19 167 ASN A O 1
ATOM 1300 N N . GLY A 1 168 ? -29.432 -5.776 25.737 1.00 96.19 168 GLY A N 1
ATOM 1301 C CA . GLY A 1 168 ? -29.478 -4.760 24.685 1.00 96.19 168 GLY A CA 1
ATOM 1302 C C . GLY A 1 168 ? -29.594 -3.321 25.199 1.00 96.19 168 GLY A C 1
ATOM 1303 O O . GLY A 1 168 ? -29.785 -2.405 24.400 1.00 96.19 168 GLY A O 1
ATOM 1304 N N . GLN A 1 169 ? -29.466 -3.086 26.508 1.00 97.69 169 GLN A N 1
ATOM 1305 C CA . GLN A 1 169 ? -29.484 -1.733 27.066 1.00 97.69 169 GLN A CA 1
ATOM 1306 C C . GLN A 1 169 ? -28.132 -1.061 26.829 1.00 97.69 169 GLN A C 1
ATOM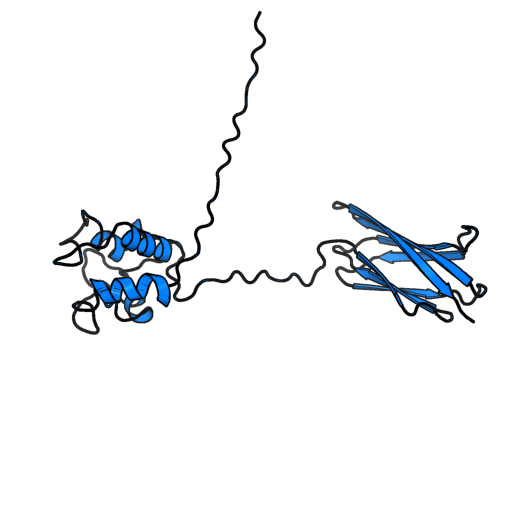 1308 O O . GLN A 1 169 ? -27.090 -1.660 27.094 1.00 97.69 169 GLN A O 1
ATOM 1313 N N . GLN A 1 170 ? -28.144 0.184 26.353 1.00 98.12 170 GLN A N 1
ATOM 1314 C CA . GLN A 1 170 ? -26.933 0.990 26.211 1.00 98.12 170 GLN A CA 1
ATOM 1315 C C . GLN A 1 170 ? -26.384 1.359 27.595 1.00 98.12 170 GLN A C 1
ATOM 1317 O O . GLN A 1 170 ? -27.093 1.959 28.398 1.00 98.12 170 GLN A O 1
ATOM 1322 N N . VAL A 1 171 ? -25.114 1.039 27.843 1.00 97.94 171 VAL A N 1
ATOM 1323 C CA . VAL A 1 171 ? -24.431 1.281 29.127 1.00 97.94 171 VAL A CA 1
ATOM 1324 C C . VAL A 1 171 ? -23.248 2.243 29.018 1.00 97.94 171 VAL A C 1
ATOM 1326 O O . VAL A 1 171 ? -22.822 2.798 30.023 1.00 97.94 171 VAL A O 1
ATOM 1329 N N . ASN A 1 172 ? -22.713 2.465 27.812 1.00 96.81 172 ASN A N 1
ATOM 1330 C CA . ASN A 1 172 ? -21.629 3.420 27.564 1.00 96.81 172 ASN A CA 1
ATOM 1331 C C . ASN A 1 172 ? -21.689 3.933 26.108 1.00 96.81 172 ASN A C 1
ATOM 1333 O O . ASN A 1 172 ? -22.204 3.245 25.221 1.00 96.81 172 ASN A O 1
ATOM 1337 N N . SER A 1 173 ? -21.184 5.141 25.851 1.00 96.56 173 SER A N 1
ATOM 1338 C CA . SER A 1 173 ? -21.000 5.683 24.504 1.00 96.56 173 SER A CA 1
ATOM 1339 C C . SER A 1 173 ? -19.786 6.609 24.450 1.00 96.56 173 SER A C 1
ATOM 1341 O O . SER A 1 173 ? -19.629 7.476 25.303 1.00 96.56 173 SER A O 1
ATOM 1343 N N . LEU A 1 174 ? -18.996 6.484 23.386 1.00 96.38 174 LEU A N 1
ATOM 1344 C CA . LEU A 1 174 ? -17.841 7.320 23.071 1.00 96.38 174 LEU A CA 1
ATOM 1345 C C . LEU A 1 174 ? -17.991 7.878 21.652 1.00 96.38 174 LEU A C 1
ATOM 1347 O O . LEU A 1 174 ? -18.395 7.159 20.740 1.00 96.38 174 LEU A O 1
ATOM 1351 N N . THR A 1 175 ? -17.669 9.151 21.453 1.00 96.19 175 THR A N 1
ATOM 1352 C CA . THR A 1 175 ? -17.673 9.808 20.137 1.00 96.19 175 THR A CA 1
ATOM 1353 C C . THR A 1 175 ? -16.409 10.625 19.953 1.00 96.19 175 THR A C 1
ATOM 1355 O O . THR A 1 175 ? -15.907 11.191 20.921 1.00 96.19 175 THR A O 1
ATOM 1358 N N . GLY A 1 176 ? -15.934 10.743 18.718 1.00 93.38 176 GLY A N 1
ATOM 1359 C CA . GLY A 1 176 ? -14.761 11.548 18.401 1.00 93.38 176 GLY A CA 1
ATOM 1360 C C . GLY A 1 176 ? -14.452 11.543 16.912 1.00 93.38 176 GLY A C 1
ATOM 1361 O O . GLY A 1 176 ? -15.325 11.268 16.090 1.00 93.38 176 GLY A O 1
ATOM 1362 N N . ARG A 1 177 ? -13.195 11.830 16.570 1.00 93.12 177 ARG A N 1
ATOM 1363 C CA . ARG A 1 177 ? -12.671 11.735 15.204 1.00 93.12 177 ARG A CA 1
ATOM 1364 C C . ARG A 1 177 ? -11.509 10.759 15.156 1.00 93.12 177 ARG A C 1
ATOM 1366 O O . ARG A 1 177 ? -10.724 10.700 16.096 1.00 93.12 177 ARG A O 1
ATOM 1373 N N . THR A 1 178 ? -11.418 10.022 14.061 1.00 93.12 178 THR A N 1
ATOM 1374 C CA . THR A 1 178 ? -10.289 9.150 13.759 1.00 93.12 178 THR A CA 1
ATOM 1375 C C . THR A 1 178 ? -9.176 9.924 13.063 1.00 93.12 178 THR A C 1
ATOM 1377 O O . THR A 1 178 ? -9.414 10.941 12.395 1.00 93.12 178 THR A O 1
ATOM 1380 N N . VAL A 1 179 ? -7.957 9.419 13.191 1.00 93.50 179 VAL A N 1
ATOM 1381 C CA . VAL A 1 179 ? -6.848 9.704 12.280 1.00 93.50 179 VAL A CA 1
ATOM 1382 C C . VAL A 1 179 ? -6.784 8.626 11.198 1.00 93.50 179 VAL A C 1
ATOM 1384 O O . VAL A 1 179 ? -7.384 7.559 11.346 1.00 93.50 179 VAL A O 1
ATOM 1387 N N . ILE A 1 180 ? -6.092 8.915 10.096 1.00 91.50 180 ILE A N 1
ATOM 1388 C CA . ILE A 1 180 ? -5.789 7.898 9.081 1.00 91.50 180 ILE A CA 1
ATOM 1389 C C . ILE A 1 180 ? -4.827 6.878 9.706 1.00 91.50 180 ILE A C 1
ATOM 1391 O O . ILE A 1 180 ? -3.910 7.277 10.421 1.00 91.50 180 ILE A O 1
ATOM 1395 N N . GLY A 1 181 ? -5.041 5.589 9.452 1.00 92.12 181 GLY A N 1
ATOM 1396 C CA . GLY A 1 181 ? -4.281 4.508 10.077 1.00 92.12 181 GLY A CA 1
ATOM 1397 C C . GLY A 1 181 ? -4.944 4.001 11.354 1.00 92.12 181 GLY A C 1
ATOM 1398 O O . GLY A 1 181 ? -6.172 3.884 11.420 1.00 92.12 181 GLY A O 1
ATOM 1399 N N . GLU A 1 182 ? -4.135 3.651 12.350 1.00 95.00 182 GLU A N 1
ATOM 1400 C CA . GLU A 1 182 ? -4.589 3.013 13.590 1.00 95.00 182 GLU A CA 1
ATOM 1401 C C . GLU A 1 182 ? -5.189 4.005 14.592 1.00 95.00 182 GLU A C 1
ATOM 1403 O O . GLU A 1 182 ? -4.729 5.135 14.751 1.00 95.00 182 GLU A O 1
ATOM 1408 N N . ASN A 1 183 ? -6.245 3.571 15.276 1.00 96.12 183 ASN A N 1
ATOM 1409 C CA . ASN A 1 183 ? -6.947 4.325 16.301 1.00 96.12 183 ASN A CA 1
ATOM 1410 C C . ASN A 1 183 ? -7.305 3.404 17.469 1.00 96.12 183 ASN A C 1
ATOM 1412 O O . ASN A 1 183 ? -7.933 2.360 17.273 1.00 96.12 183 ASN A O 1
ATOM 1416 N N . ASP A 1 184 ? -6.997 3.866 18.678 1.00 97.62 184 ASP A N 1
ATOM 1417 C CA . ASP A 1 184 ? -7.219 3.142 19.923 1.00 97.62 184 ASP A CA 1
ATOM 1418 C C . ASP A 1 184 ? -8.239 3.873 20.796 1.00 97.62 184 ASP A C 1
ATOM 1420 O O . ASP A 1 184 ? -8.059 5.034 21.172 1.00 97.62 184 ASP A O 1
ATOM 1424 N N . PHE A 1 185 ? -9.325 3.181 21.145 1.00 96.94 185 PHE A N 1
ATOM 1425 C CA . PHE A 1 185 ? -10.416 3.752 21.929 1.00 96.94 185 PHE A CA 1
ATOM 1426 C C . PHE A 1 185 ? -10.602 3.020 23.254 1.00 96.94 185 PHE A C 1
ATOM 1428 O O . PHE A 1 185 ? -11.108 1.897 23.300 1.00 96.94 185 PHE A O 1
ATOM 1435 N N . THR A 1 186 ? -10.247 3.681 24.352 1.00 97.88 186 THR A N 1
ATOM 1436 C CA . THR A 1 186 ? -10.432 3.130 25.697 1.00 97.88 186 THR A CA 1
ATOM 1437 C C . THR A 1 186 ? -11.909 3.105 26.084 1.00 97.88 186 THR A C 1
ATOM 1439 O O . THR A 1 186 ? -12.567 4.141 26.170 1.00 97.88 186 THR A O 1
ATOM 1442 N N . VAL A 1 187 ? -12.415 1.912 26.385 1.00 97.75 187 VAL A N 1
ATOM 1443 C CA . VAL A 1 187 ? -13.740 1.682 26.966 1.00 97.75 187 VAL A CA 1
ATOM 1444 C C . VAL A 1 187 ? -13.554 1.274 28.422 1.00 97.75 187 VAL A C 1
ATOM 1446 O O . VAL A 1 187 ? -12.927 0.255 28.696 1.00 97.75 187 VAL A O 1
ATOM 1449 N N . ASN A 1 188 ? -14.115 2.054 29.348 1.00 97.19 188 ASN A N 1
ATOM 1450 C CA . ASN A 1 188 ? -14.102 1.773 30.784 1.00 97.19 188 ASN A CA 1
ATOM 1451 C C . ASN A 1 188 ? -15.521 1.433 31.261 1.00 97.19 188 ASN A C 1
ATOM 1453 O O . ASN A 1 188 ? -16.453 2.212 31.048 1.00 97.19 188 ASN A O 1
ATOM 1457 N N . LEU A 1 189 ? -15.676 0.269 31.896 1.00 97.44 189 LEU A N 1
ATOM 1458 C CA . LEU A 1 189 ? -16.937 -0.228 32.450 1.00 97.44 189 LEU A CA 1
ATOM 1459 C C . LEU A 1 189 ? -16.849 -0.458 33.972 1.00 97.44 189 LEU A C 1
ATOM 1461 O O . LEU A 1 189 ? -17.442 -1.401 34.498 1.00 97.44 189 LEU A O 1
ATOM 1465 N N . SER A 1 190 ? -16.126 0.401 34.699 1.00 96.94 190 SER A N 1
ATOM 1466 C CA . SER A 1 190 ? -15.961 0.318 36.161 1.00 96.94 190 SER A CA 1
ATOM 1467 C C . SER A 1 190 ? -17.281 0.256 36.923 1.00 96.94 190 SER A C 1
ATOM 1469 O O . SER A 1 190 ? -17.355 -0.421 37.946 1.00 96.94 190 SER A O 1
ATOM 1471 N N . ASP A 1 191 ? -18.334 0.879 36.400 1.00 96.06 191 ASP A N 1
ATOM 1472 C CA . ASP A 1 191 ? -19.641 0.970 37.061 1.00 96.06 191 ASP A CA 1
ATOM 1473 C C . ASP A 1 191 ? -20.609 -0.144 36.632 1.00 96.06 191 ASP A C 1
ATOM 1475 O O . ASP A 1 191 ? -21.768 -0.163 37.038 1.00 96.06 191 ASP A O 1
ATOM 1479 N N . GLN A 1 192 ? -20.148 -1.087 35.806 1.00 97.62 192 GLN A N 1
ATOM 1480 C CA . GLN A 1 192 ? -20.960 -2.188 35.292 1.00 97.62 192 GLN A CA 1
ATOM 1481 C C . GLN A 1 192 ? -20.581 -3.523 35.963 1.00 97.62 192 GLN A C 1
ATOM 1483 O O . GLN A 1 192 ? -19.432 -3.703 36.377 1.00 97.62 192 GLN A O 1
ATOM 1488 N N . PRO A 1 193 ? -21.515 -4.474 36.131 1.00 97.38 193 PRO A N 1
ATOM 1489 C CA . PRO A 1 193 ? -21.210 -5.792 36.695 1.00 97.38 193 PRO A CA 1
ATOM 1490 C C . PRO A 1 193 ? -20.365 -6.648 35.735 1.00 97.38 193 PRO A C 1
ATOM 1492 O O . PRO A 1 193 ? -20.406 -6.449 34.522 1.00 97.38 193 PRO A O 1
ATOM 1495 N N . SER A 1 194 ? -19.637 -7.643 36.251 1.00 98.06 194 SER A N 1
ATOM 1496 C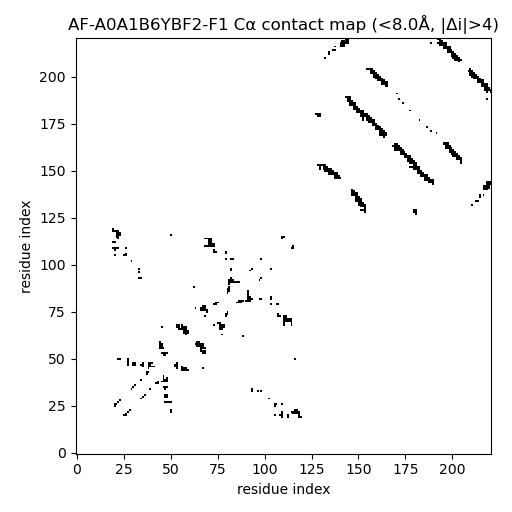 CA . SER A 1 194 ? -18.976 -8.654 35.409 1.00 98.06 194 SER A CA 1
ATOM 1497 C C . SER A 1 194 ? -19.979 -9.310 34.457 1.00 98.06 194 SER A C 1
ATOM 1499 O O . SER A 1 194 ? -21.123 -9.569 34.835 1.00 98.06 194 SER A O 1
ATOM 1501 N N . GLY A 1 195 ? -19.567 -9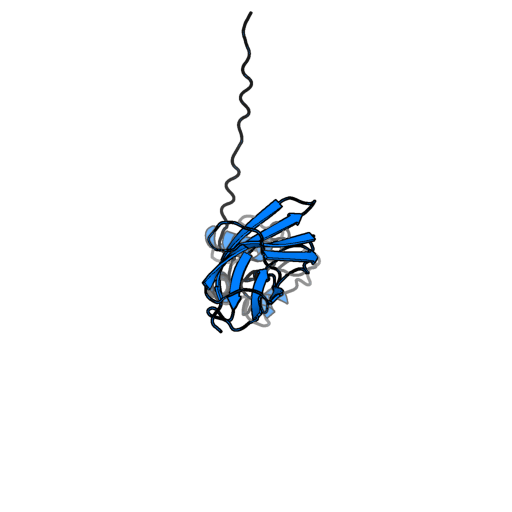.589 33.223 1.00 97.69 195 GLY A N 1
ATOM 1502 C CA . GLY A 1 195 ? -20.456 -10.177 32.226 1.00 97.69 195 GLY A CA 1
ATOM 1503 C C . GLY A 1 195 ? -20.042 -9.919 30.784 1.00 97.69 195 GLY A C 1
ATOM 1504 O O . GLY A 1 195 ? -18.968 -9.389 30.494 1.00 97.69 195 GLY A O 1
ATOM 1505 N N . VAL A 1 196 ? -20.928 -10.319 29.871 1.00 98.12 196 VAL A N 1
ATOM 1506 C CA . VAL A 1 196 ? -20.765 -10.125 28.428 1.00 98.12 196 VAL A CA 1
ATOM 1507 C C . VAL A 1 196 ? -21.420 -8.817 28.002 1.00 98.12 196 VAL A C 1
ATOM 1509 O O . VAL A 1 196 ? -22.583 -8.554 28.314 1.00 98.12 196 VAL A O 1
ATOM 1512 N N . TYR A 1 197 ? -20.674 -8.040 27.227 1.00 98.44 197 TYR A N 1
ATOM 1513 C CA . TYR A 1 197 ? -21.113 -6.799 26.610 1.00 98.44 197 TYR A CA 1
ATOM 1514 C C . TYR A 1 197 ? -20.867 -6.853 25.105 1.00 98.44 197 TYR A C 1
ATOM 1516 O O . TYR A 1 197 ? -20.008 -7.587 24.612 1.00 98.44 197 TYR A O 1
ATOM 1524 N N . PHE A 1 198 ? -21.608 -6.037 24.370 1.00 98.56 198 PHE A N 1
ATOM 1525 C CA . PHE A 1 198 ? -21.453 -5.868 22.933 1.00 98.56 198 PHE A CA 1
ATOM 1526 C C . PHE A 1 198 ? -21.152 -4.412 22.643 1.00 98.56 198 PHE A C 1
ATOM 1528 O O . PHE A 1 198 ? -21.772 -3.531 23.227 1.00 98.56 198 PHE A O 1
ATOM 1535 N N . TYR A 1 199 ? -20.243 -4.140 21.719 1.00 98.25 199 TYR A N 1
ATOM 1536 C CA . TYR A 1 199 ? -20.042 -2.788 21.221 1.00 98.25 199 TYR A CA 1
ATOM 1537 C C . TYR A 1 199 ? -20.338 -2.709 19.736 1.00 98.25 199 TYR A C 1
ATOM 1539 O O . TYR A 1 199 ? -20.193 -3.682 18.995 1.00 98.25 199 TYR A O 1
ATOM 1547 N N . ARG A 1 200 ? -20.748 -1.519 19.309 1.00 98.06 200 ARG A N 1
ATOM 1548 C CA . ARG A 1 200 ? -20.922 -1.148 17.911 1.00 98.06 200 ARG A CA 1
ATOM 1549 C C . ARG A 1 200 ? -20.139 0.123 17.647 1.00 98.06 200 ARG A C 1
ATOM 1551 O O . ARG A 1 200 ? -20.389 1.123 18.312 1.00 98.06 200 ARG A O 1
ATOM 1558 N N . ILE A 1 201 ? -19.256 0.089 16.660 1.00 97.12 201 ILE A N 1
ATOM 1559 C CA . ILE A 1 201 ? -18.612 1.274 16.102 1.00 97.12 201 ILE A CA 1
ATOM 1560 C C . ILE A 1 201 ? -19.340 1.687 14.824 1.00 97.12 201 ILE A C 1
ATOM 1562 O O . ILE A 1 201 ? -19.721 0.845 14.009 1.00 97.12 201 ILE A O 1
ATOM 1566 N N . ARG A 1 202 ? -19.552 2.988 14.654 1.00 95.31 202 ARG A N 1
ATOM 1567 C CA . ARG A 1 202 ? -19.984 3.599 13.398 1.00 95.31 202 ARG A CA 1
ATOM 1568 C C . ARG A 1 202 ? -18.994 4.681 13.012 1.00 95.31 202 ARG A C 1
ATOM 1570 O O . ARG A 1 202 ? -18.707 5.519 13.860 1.00 95.31 202 ARG A O 1
ATOM 1577 N N . ALA A 1 203 ? -18.530 4.682 11.769 1.00 92.25 203 ALA A N 1
ATOM 1578 C CA . ALA A 1 203 ? -17.689 5.736 11.205 1.00 92.25 203 ALA A CA 1
ATOM 1579 C C . ALA A 1 203 ? -18.314 6.231 9.894 1.00 92.25 203 ALA A C 1
ATOM 1581 O O . ALA A 1 203 ? -18.728 5.407 9.080 1.00 92.25 203 ALA A O 1
ATOM 1582 N N . THR A 1 204 ? -18.444 7.545 9.700 1.00 82.81 204 THR A N 1
ATOM 1583 C CA . THR A 1 204 ? -19.168 8.114 8.543 1.00 82.81 204 THR A CA 1
ATOM 1584 C C . THR A 1 204 ? -18.290 9.096 7.783 1.00 82.81 204 THR A C 1
ATOM 1586 O O . THR A 1 204 ? -18.025 10.199 8.259 1.00 82.81 204 THR A O 1
ATOM 1589 N N . SER A 1 205 ? -17.828 8.716 6.592 1.00 73.25 205 SER A N 1
ATOM 1590 C CA . SER A 1 205 ? -17.072 9.621 5.724 1.00 73.25 205 SER A CA 1
ATOM 1591 C C . SER A 1 205 ? -17.986 10.300 4.707 1.00 73.25 205 SER A C 1
ATOM 1593 O O . SER A 1 205 ? -18.808 9.643 4.072 1.00 73.25 205 SER A O 1
ATOM 1595 N N . ASN A 1 206 ? -17.777 11.602 4.492 1.00 66.81 206 ASN A N 1
ATOM 1596 C CA . ASN A 1 206 ? -18.458 12.382 3.452 1.00 66.81 206 ASN A CA 1
ATOM 1597 C C . ASN A 1 206 ? -18.062 11.958 2.028 1.00 66.81 206 ASN A C 1
ATOM 1599 O O . ASN A 1 206 ? -18.705 12.375 1.070 1.00 66.81 206 ASN A O 1
ATOM 1603 N N . VAL A 1 207 ? -16.981 11.181 1.880 1.00 59.19 207 VAL A N 1
ATOM 1604 C CA . VAL A 1 207 ? -16.317 10.988 0.586 1.00 59.19 207 VAL A CA 1
ATOM 1605 C C . VAL A 1 207 ? -16.705 9.676 -0.095 1.00 59.19 207 VAL A C 1
ATOM 1607 O O . VAL A 1 207 ? -16.652 9.641 -1.321 1.00 59.19 207 VAL A O 1
ATOM 1610 N N . SER A 1 208 ? -17.123 8.611 0.617 1.00 51.47 208 SER A N 1
ATOM 1611 C CA . SER A 1 208 ? -17.689 7.416 -0.067 1.00 51.47 208 SER A CA 1
ATOM 1612 C C . SER A 1 208 ? -18.186 6.244 0.785 1.00 51.47 208 SER A C 1
ATOM 1614 O O . SER A 1 208 ? -18.825 5.377 0.208 1.00 51.47 208 SER A O 1
ATOM 1616 N N . ASN A 1 209 ? -17.958 6.144 2.100 1.00 63.72 209 ASN A N 1
ATOM 1617 C CA . ASN A 1 209 ? -18.380 4.947 2.848 1.00 63.72 209 ASN A CA 1
ATOM 1618 C C . ASN A 1 209 ? -18.718 5.243 4.316 1.00 63.72 209 ASN A C 1
ATOM 1620 O O . ASN A 1 209 ? -17.995 5.968 5.004 1.00 63.72 209 ASN A O 1
ATOM 1624 N N . SER A 1 210 ? -19.800 4.630 4.806 1.00 79.88 210 SER A N 1
ATOM 1625 C CA . SER A 1 210 ? -20.086 4.489 6.236 1.00 79.88 210 SER A CA 1
ATOM 1626 C C . SER A 1 210 ? -19.713 3.080 6.691 1.00 79.88 210 SER A C 1
ATOM 1628 O O . SER A 1 210 ? -20.194 2.106 6.113 1.00 79.88 210 SER A O 1
ATOM 1630 N N . PHE A 1 211 ? -18.905 2.956 7.737 1.00 91.00 211 PHE A N 1
ATOM 1631 C CA . PHE A 1 211 ? -18.587 1.678 8.363 1.00 91.00 211 PHE A CA 1
ATOM 1632 C C . PHE A 1 211 ? -19.476 1.438 9.581 1.00 91.00 211 PHE A C 1
ATOM 1634 O O . PHE A 1 211 ? -19.672 2.338 10.401 1.00 91.00 211 PHE A O 1
ATOM 1641 N N . ILE A 1 212 ? -19.977 0.210 9.727 1.00 94.56 212 ILE A N 1
ATOM 1642 C CA . ILE A 1 212 ? -20.602 -0.278 10.957 1.00 94.56 212 ILE A CA 1
ATOM 1643 C C . ILE A 1 212 ? -19.937 -1.603 11.318 1.00 94.56 212 ILE A C 1
ATOM 1645 O O . ILE A 1 212 ? -20.092 -2.588 10.603 1.00 94.56 212 ILE A O 1
ATOM 1649 N N . GLY A 1 213 ? -19.228 -1.624 12.443 1.00 95.19 213 GLY A N 1
ATOM 1650 C CA . GLY A 1 213 ? -18.606 -2.822 13.002 1.00 95.19 213 GLY A CA 1
ATOM 1651 C C . GLY A 1 213 ? -19.170 -3.130 14.382 1.00 95.19 213 GLY A C 1
ATOM 1652 O O . GLY A 1 213 ? -19.658 -2.237 15.079 1.00 95.19 213 GLY A O 1
ATOM 1653 N N . SER A 1 214 ? -19.107 -4.389 14.800 1.00 97.56 214 SER A N 1
ATOM 1654 C CA . SER A 1 214 ? -19.512 -4.794 16.146 1.00 97.56 214 SER A CA 1
ATOM 1655 C C . SER A 1 214 ? -18.633 -5.904 16.690 1.00 97.56 214 SER A C 1
ATOM 1657 O O . SER A 1 214 ? -18.177 -6.752 15.929 1.00 97.56 214 SER A O 1
ATOM 1659 N N . GLY A 1 215 ? -18.467 -5.936 18.008 1.00 97.50 215 GLY A N 1
ATOM 1660 C CA . GLY A 1 215 ? -17.724 -6.982 18.699 1.00 97.50 215 GLY A CA 1
ATOM 1661 C C . GLY A 1 215 ? -18.310 -7.305 20.069 1.00 97.50 215 GLY A C 1
ATOM 1662 O O . GLY A 1 215 ? -19.169 -6.591 20.592 1.00 97.50 215 GLY A O 1
ATOM 1663 N N . LYS A 1 216 ? -17.838 -8.411 20.644 1.00 98.12 216 LYS A N 1
ATOM 1664 C CA . LYS A 1 216 ? -18.205 -8.898 21.978 1.00 98.12 216 LYS A CA 1
ATOM 1665 C C . LYS A 1 216 ? -17.025 -8.703 22.925 1.00 98.12 216 LYS A C 1
ATOM 1667 O O . LYS A 1 216 ? -15.914 -9.105 22.594 1.00 98.12 216 LYS A O 1
ATOM 1672 N N . MET A 1 217 ? -17.275 -8.179 24.116 1.00 97.44 217 MET A N 1
ATOM 1673 C CA . MET A 1 217 ? -16.269 -7.989 25.160 1.00 97.44 217 MET A CA 1
ATOM 1674 C C . MET A 1 217 ? -16.722 -8.636 26.476 1.00 97.44 217 MET A C 1
ATOM 1676 O O . MET A 1 217 ? -17.918 -8.690 26.764 1.00 97.44 217 MET A O 1
ATOM 1680 N N . THR A 1 218 ? -15.777 -9.143 27.266 1.00 98.31 218 THR A N 1
ATOM 1681 C CA . THR A 1 218 ? -16.046 -9.839 28.534 1.00 98.31 218 THR A CA 1
ATOM 1682 C C . THR A 1 218 ? -15.383 -9.089 29.684 1.00 98.31 218 THR A C 1
ATOM 1684 O O . THR A 1 218 ? -14.158 -9.067 29.778 1.00 98.31 218 THR A O 1
ATOM 1687 N N . LEU A 1 219 ? -16.188 -8.480 30.553 1.00 98.25 219 LEU A N 1
ATOM 1688 C CA . LEU A 1 219 ? -15.713 -7.818 31.768 1.00 98.25 219 LEU A CA 1
ATOM 1689 C C . LEU A 1 219 ? -15.627 -8.843 32.901 1.00 98.25 219 LEU A C 1
ATOM 1691 O O . LEU A 1 219 ? -16.614 -9.523 33.194 1.00 98.25 219 LEU A O 1
ATOM 1695 N N . ILE A 1 220 ? -14.472 -8.912 33.555 1.00 97.06 220 ILE A N 1
ATOM 1696 C CA . ILE A 1 220 ? -14.239 -9.704 34.763 1.00 97.06 220 ILE A CA 1
ATOM 1697 C C . ILE A 1 220 ? -13.778 -8.767 35.881 1.00 97.06 220 ILE A C 1
ATOM 1699 O O . ILE A 1 220 ? -12.918 -7.926 35.655 1.00 97.06 220 ILE A O 1
ATOM 1703 N N . 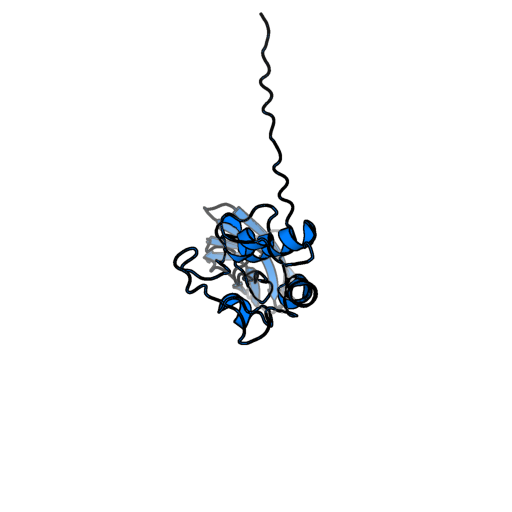LYS A 1 221 ? -14.370 -8.880 37.067 1.00 88.25 221 LYS A N 1
ATOM 1704 C CA . LYS A 1 221 ? -13.984 -8.140 38.273 1.00 88.25 221 LYS A CA 1
ATOM 1705 C C . LYS A 1 221 ? -13.530 -9.109 39.343 1.00 88.25 221 LYS A C 1
ATOM 1707 O O . LYS A 1 221 ? -14.134 -10.205 39.397 1.00 88.25 221 LYS A O 1
#

Mean predicted aligned error: 15.61 Å

pLDDT: mean 85.68, std 16.16, range [38.34, 98.62]